Protein AF-A0AAV5SHA6-F1 (afdb_monomer)

Secondary structure (DSSP, 8-state):
--------------------PPP-------HHHHHHHHHHHHTSTTGGGGT--HHHHHHHHHHHHT-TTSPPP-TTT--HHHHHHHHHHHHHHHHHHHH-----GGG--HHHHHHHHHIIIIIHHHHHTT-SS---HHHHHHHHHHHHHHHHHHHSHHHHHHTTT---S-HHHHHHHHHH-GGGGT---HHHHS---HHHHHT---

Mean predicted aligned error: 13.55 Å

Radius of gyration: 25.08 Å; Cα contacts (8 Å, |Δi|>4): 165; chains: 1; bounding box: 97×38×64 Å

Organism: NCBI:txid358040

Solvent-accessible surface area (backbone atoms only — not comparable to full-atom values): 12713 Å² total; per-residue (Å²): 136,89,84,89,78,86,80,89,82,90,80,94,75,80,83,75,79,76,75,76,72,74,79,76,89,62,89,72,79,48,44,63,56,48,42,55,53,44,40,49,57,46,24,39,89,68,34,50,77,68,69,65,71,59,48,59,51,16,34,31,42,28,58,34,65,49,33,92,88,50,84,55,82,42,78,87,65,54,51,72,69,56,50,49,51,47,72,71,21,47,64,48,24,49,54,29,56,74,66,44,88,64,75,71,70,88,73,62,50,75,58,20,56,50,7,43,51,47,37,65,73,52,42,46,57,49,58,49,70,76,46,94,81,71,85,56,64,68,58,53,53,50,51,52,55,49,50,54,54,47,51,56,42,50,72,32,74,70,29,52,59,53,60,69,75,68,79,75,89,50,80,72,46,51,54,56,47,40,75,77,36,62,57,70,80,79,58,61,44,71,82,80,70,53,63,72,54,67,50,74,72,63,70,56,76,130

Structure (mmCIF, N/CA/C/O backbone):
data_AF-A0AAV5SHA6-F1
#
_entry.id   AF-A0AAV5SHA6-F1
#
loop_
_atom_site.group_PDB
_atom_site.id
_atom_site.type_symbol
_atom_site.label_atom_id
_atom_site.label_alt_id
_atom_site.label_comp_id
_atom_site.label_asym_id
_atom_site.label_entity_id
_atom_site.label_seq_id
_atom_site.pdbx_PDB_ins_code
_atom_site.Cartn_x
_atom_site.Cartn_y
_atom_site.Cartn_z
_atom_site.occupancy
_atom_site.B_iso_or_equiv
_atom_site.auth_seq_id
_atom_site.auth_comp_id
_atom_site.auth_asym_id
_atom_site.auth_atom_id
_atom_site.pdbx_PDB_model_num
ATOM 1 N N . MET A 1 1 ? 80.436 9.077 35.390 1.00 42.25 1 MET A N 1
ATOM 2 C CA . MET A 1 1 ? 79.251 9.328 34.544 1.00 42.25 1 MET A CA 1
ATOM 3 C C . MET A 1 1 ? 78.072 9.587 35.463 1.00 42.25 1 MET A C 1
ATOM 5 O O . MET A 1 1 ? 77.741 8.729 36.268 1.00 42.25 1 MET A O 1
ATOM 9 N N . HIS A 1 2 ? 77.556 10.814 35.426 1.00 38.84 2 HIS A N 1
ATOM 10 C CA . HIS A 1 2 ? 76.465 11.306 36.264 1.00 38.84 2 HIS A CA 1
ATOM 11 C C . HIS A 1 2 ? 75.120 10.720 35.831 1.00 38.84 2 HIS A C 1
ATOM 13 O O . HIS A 1 2 ? 74.868 10.593 34.636 1.00 38.84 2 HIS A O 1
ATOM 19 N N . SER A 1 3 ? 74.225 10.460 36.783 1.00 38.94 3 SER A N 1
ATOM 20 C CA . SER A 1 3 ? 72.780 10.484 36.535 1.00 38.94 3 SER A CA 1
ATOM 21 C C . SER A 1 3 ? 72.053 10.895 37.812 1.00 38.94 3 SER A C 1
ATOM 23 O O . SER A 1 3 ? 71.950 10.139 38.773 1.00 38.94 3 SER A O 1
ATOM 25 N N . PHE A 1 4 ? 71.619 12.154 37.798 1.00 41.19 4 PHE A N 1
ATOM 26 C CA . PHE A 1 4 ? 70.635 12.770 38.680 1.00 41.19 4 PHE A CA 1
ATOM 27 C C . PHE A 1 4 ? 69.225 12.462 38.160 1.00 41.19 4 PHE A C 1
ATOM 29 O O . PHE A 1 4 ? 69.008 12.556 36.958 1.00 41.19 4 PHE A O 1
ATOM 36 N N . THR A 1 5 ? 68.274 12.201 39.057 1.00 44.50 5 THR A N 1
ATOM 37 C CA . THR A 1 5 ? 66.829 12.517 38.941 1.00 44.50 5 THR A CA 1
ATOM 38 C C . THR A 1 5 ? 66.314 12.575 40.397 1.00 44.50 5 THR A C 1
ATOM 40 O O . THR A 1 5 ? 66.500 11.611 41.127 1.00 44.50 5 THR A O 1
ATOM 43 N N . SER A 1 6 ? 65.927 13.697 41.034 1.00 38.56 6 SER A N 1
ATOM 44 C CA . SER A 1 6 ? 64.812 14.648 40.801 1.00 38.56 6 SER A CA 1
ATOM 45 C C . SER A 1 6 ? 63.545 13.936 40.325 1.00 38.56 6 SER A C 1
ATOM 47 O O . SER A 1 6 ? 63.585 13.327 39.268 1.00 38.56 6 SER A O 1
ATOM 49 N N . GLY A 1 7 ? 62.377 13.943 40.957 1.00 35.53 7 GLY A N 1
ATOM 50 C CA . GLY A 1 7 ? 61.749 14.772 41.984 1.00 35.53 7 GLY A CA 1
ATOM 51 C C . GLY A 1 7 ? 60.243 14.731 41.660 1.00 35.53 7 GLY A C 1
ATOM 52 O O . GLY A 1 7 ? 59.875 14.865 40.495 1.00 35.53 7 GLY A O 1
ATOM 53 N N . SER A 1 8 ? 59.378 14.470 42.642 1.00 37.69 8 SER A N 1
ATOM 54 C CA . SER A 1 8 ? 57.906 14.498 42.491 1.00 37.69 8 SER A CA 1
ATOM 55 C C . SER A 1 8 ? 57.416 15.931 42.183 1.00 37.69 8 SER A C 1
ATOM 57 O O . SER A 1 8 ? 58.091 16.871 42.609 1.00 37.69 8 SER A O 1
ATOM 59 N N . PRO A 1 9 ? 56.263 16.153 41.504 1.00 43.34 9 PRO A N 1
ATOM 60 C CA . PRO A 1 9 ? 54.978 16.092 42.215 1.00 43.34 9 PRO A CA 1
ATOM 61 C C . PRO A 1 9 ? 53.735 15.662 41.398 1.00 43.34 9 PRO A C 1
ATOM 63 O O . PRO A 1 9 ? 53.676 15.680 40.172 1.00 43.34 9 PRO A O 1
ATOM 66 N N . THR A 1 10 ? 52.706 15.322 42.171 1.00 43.62 10 THR A N 1
ATOM 67 C CA . THR A 1 10 ? 51.282 15.179 41.845 1.00 43.62 10 THR A CA 1
ATOM 68 C C . THR A 1 10 ? 50.711 16.291 40.960 1.00 43.62 10 THR A C 1
ATOM 70 O O . THR A 1 10 ? 50.908 17.464 41.261 1.00 43.62 10 THR A O 1
ATOM 73 N N . ASN A 1 11 ? 49.864 15.927 39.989 1.00 37.53 11 ASN A N 1
ATOM 74 C CA . ASN A 1 11 ? 48.823 16.814 39.466 1.00 37.53 11 ASN A CA 1
ATOM 75 C C . ASN A 1 11 ? 47.535 16.031 39.173 1.00 37.53 11 ASN A C 1
ATOM 77 O O . ASN A 1 11 ? 47.396 15.350 38.160 1.00 37.53 11 ASN A O 1
ATOM 81 N N . ASN A 1 12 ? 46.581 16.166 40.095 1.00 40.53 12 ASN A N 1
ATOM 82 C CA . ASN A 1 12 ? 45.163 15.955 39.848 1.00 40.53 12 ASN A CA 1
ATOM 83 C C . ASN A 1 12 ? 44.638 17.146 39.039 1.00 40.53 12 ASN A C 1
ATOM 85 O O . ASN A 1 12 ? 44.524 18.241 39.584 1.00 40.53 12 ASN A O 1
ATOM 89 N N . LEU A 1 13 ? 44.248 16.943 37.781 1.00 38.59 13 LEU A N 1
ATOM 90 C CA . LEU A 1 13 ? 43.363 17.880 37.089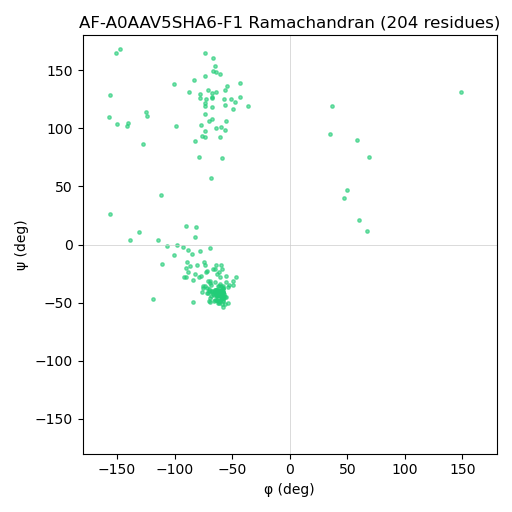 1.00 38.59 13 LEU A CA 1
ATOM 91 C C . LEU A 1 13 ? 42.338 17.126 36.233 1.00 38.59 13 LEU A C 1
ATOM 93 O O . LEU A 1 13 ? 42.642 16.589 35.174 1.00 38.59 13 LEU A O 1
ATOM 97 N N . LYS A 1 14 ? 41.113 17.103 36.770 1.00 41.19 14 LYS A N 1
ATOM 98 C CA . LYS A 1 14 ? 39.815 17.194 36.086 1.00 41.19 14 LYS A CA 1
ATOM 99 C C . LYS A 1 14 ? 39.740 16.526 34.705 1.00 41.19 14 LYS A C 1
ATOM 101 O O . LYS A 1 14 ? 39.964 17.165 33.680 1.00 41.19 14 LYS A O 1
ATOM 106 N N . LYS A 1 15 ? 39.274 15.272 34.664 1.00 40.94 15 LYS A N 1
ATOM 107 C CA . LYS A 1 15 ? 38.598 14.773 33.460 1.00 40.94 15 LYS A CA 1
ATOM 108 C C . LYS A 1 15 ? 37.286 15.536 33.318 1.00 40.94 15 LYS A C 1
ATOM 110 O O . LYS A 1 15 ? 36.369 15.362 34.115 1.00 40.94 15 LYS A O 1
ATOM 115 N N . ASN A 1 16 ? 37.263 16.415 32.322 1.00 34.50 16 ASN A N 1
ATOM 116 C CA . ASN A 1 16 ? 36.080 17.096 31.832 1.00 34.50 16 ASN A CA 1
ATOM 117 C C . ASN A 1 16 ? 34.968 16.072 31.591 1.00 34.50 16 ASN A C 1
ATOM 119 O O . ASN A 1 16 ? 35.099 15.193 30.737 1.00 34.50 16 ASN A O 1
ATOM 123 N N . THR A 1 17 ? 33.876 16.211 32.338 1.00 37.62 17 THR A N 1
ATOM 124 C CA . THR A 1 17 ? 32.563 15.725 31.932 1.00 37.62 17 THR A CA 1
ATOM 125 C C . THR A 1 17 ? 32.265 16.377 30.590 1.00 37.62 17 THR A C 1
ATOM 127 O O . THR A 1 17 ? 31.892 17.547 30.529 1.00 37.62 17 THR A O 1
ATOM 130 N N . VAL A 1 18 ? 32.493 15.645 29.502 1.00 36.09 18 VAL A N 1
ATOM 131 C CA . VAL A 1 18 ? 31.900 15.989 28.215 1.00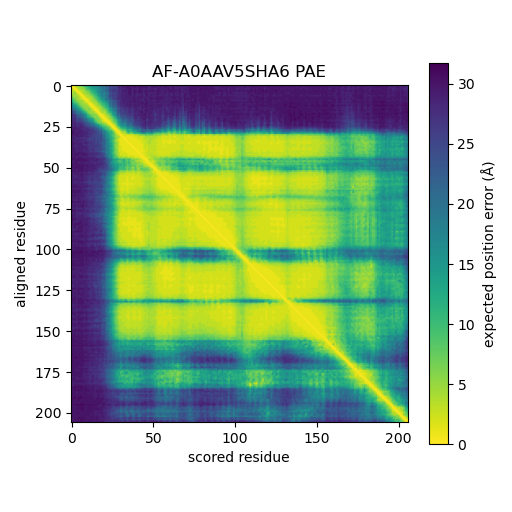 36.09 18 VAL A CA 1
ATOM 132 C C . VAL A 1 18 ? 30.405 15.826 28.435 1.00 36.09 18 VAL A C 1
ATOM 134 O O . VAL A 1 18 ? 29.901 14.708 28.505 1.00 36.09 18 VAL A O 1
ATOM 137 N N . MET A 1 19 ? 29.723 16.951 28.657 1.00 37.19 19 MET A N 1
ATOM 138 C CA . MET A 1 19 ? 28.279 17.024 28.533 1.00 37.19 19 MET A CA 1
ATOM 139 C C . MET A 1 19 ? 27.952 16.535 27.130 1.00 37.19 19 MET A C 1
ATOM 141 O O . MET A 1 19 ? 28.236 17.213 26.143 1.00 37.19 19 MET A O 1
ATOM 145 N N . SER A 1 20 ? 27.409 15.326 27.049 1.00 33.50 20 SER A N 1
ATOM 146 C CA . SER A 1 20 ? 26.742 14.831 25.860 1.00 33.50 20 SER A CA 1
ATOM 147 C C . SER A 1 20 ? 25.598 15.801 25.594 1.00 33.50 20 SER A C 1
ATOM 149 O O . SER A 1 20 ? 24.588 15.798 26.296 1.00 33.50 20 SER A O 1
ATOM 151 N N . ILE A 1 21 ? 25.812 16.693 24.632 1.00 39.38 21 ILE A N 1
ATOM 152 C CA . ILE A 1 21 ? 24.766 17.531 24.063 1.00 39.38 21 ILE A CA 1
ATOM 153 C C . ILE A 1 21 ? 23.701 16.546 23.555 1.00 39.38 21 ILE A C 1
ATOM 155 O O . ILE A 1 21 ? 24.048 15.665 22.760 1.00 39.38 21 ILE A O 1
ATOM 159 N N . PRO A 1 22 ? 22.451 16.599 24.052 1.00 39.75 22 PRO A N 1
ATOM 160 C CA . PRO A 1 22 ? 21.382 15.772 23.513 1.00 39.75 22 PRO A CA 1
ATOM 161 C C . PRO A 1 22 ? 21.288 16.068 22.015 1.00 39.75 22 PRO A C 1
ATOM 163 O O . PRO A 1 22 ? 21.331 17.245 21.653 1.00 39.75 22 PRO A O 1
ATOM 166 N N . PRO A 1 23 ? 21.212 15.053 21.139 1.00 41.25 23 PRO A N 1
ATOM 167 C CA . PRO A 1 23 ? 21.058 15.314 19.721 1.00 41.25 23 PRO A CA 1
ATOM 168 C C . PRO A 1 23 ? 19.794 16.148 19.528 1.00 41.25 23 PRO A C 1
ATOM 170 O O . PRO A 1 23 ? 18.726 15.782 20.024 1.00 41.25 23 PRO A O 1
ATOM 173 N N . ASP A 1 24 ? 19.977 17.284 18.858 1.00 36.22 24 ASP A N 1
ATOM 174 C CA . ASP A 1 24 ? 18.948 18.241 18.488 1.00 36.22 24 ASP A CA 1
ATOM 175 C C . ASP A 1 24 ? 17.641 17.535 18.126 1.00 36.22 24 ASP A C 1
ATOM 177 O O . ASP A 1 24 ? 17.561 16.781 17.151 1.00 36.22 24 ASP A O 1
ATOM 181 N N . SER A 1 25 ? 16.591 17.850 18.885 1.00 41.59 25 SER A N 1
ATOM 182 C CA . SER A 1 25 ? 15.193 17.639 18.522 1.00 41.59 25 SER A CA 1
ATOM 183 C C . SER A 1 25 ? 14.813 18.583 17.376 1.00 41.59 25 SER A C 1
ATOM 185 O O . SER A 1 25 ? 13.918 19.419 17.494 1.00 41.59 25 SER A O 1
ATOM 187 N N . SER A 1 26 ? 15.545 18.485 16.269 1.00 39.84 26 SER A N 1
ATOM 188 C CA . SER A 1 26 ? 15.136 19.045 14.994 1.00 39.84 26 SER A CA 1
ATOM 189 C C . SER A 1 26 ? 13.979 18.196 14.479 1.00 39.84 26 SER A C 1
ATOM 191 O O . SER A 1 26 ? 13.987 16.966 14.572 1.00 39.84 26 SER A O 1
ATOM 193 N N . ASN A 1 27 ? 12.945 18.895 14.035 1.00 42.81 27 ASN A N 1
ATOM 194 C CA . ASN A 1 27 ? 11.608 18.434 13.689 1.00 42.81 27 ASN A CA 1
ATOM 195 C C . ASN A 1 27 ? 11.638 17.363 12.578 1.00 42.81 27 ASN A C 1
ATOM 197 O O . ASN A 1 27 ? 11.367 17.641 11.412 1.00 42.81 27 ASN A O 1
ATOM 201 N N . THR A 1 28 ? 12.051 16.143 12.923 1.00 45.09 28 THR A N 1
ATOM 202 C CA . THR A 1 28 ? 12.195 15.040 11.976 1.00 45.09 28 THR A CA 1
ATOM 203 C C . THR A 1 28 ? 10.813 14.439 11.800 1.00 45.09 28 THR A C 1
ATOM 205 O O . THR A 1 28 ? 10.407 13.556 12.559 1.00 45.09 28 THR A O 1
ATOM 208 N N . GLN A 1 29 ? 10.063 14.973 10.839 1.00 56.72 29 GLN A N 1
ATOM 209 C CA . GLN A 1 29 ? 8.796 14.401 10.411 1.00 56.72 29 GLN A CA 1
ATOM 210 C C . GLN A 1 29 ? 8.992 12.892 10.187 1.00 56.72 29 GLN A C 1
ATOM 212 O O . GLN A 1 29 ? 9.921 12.445 9.510 1.00 56.72 29 GLN A O 1
ATOM 217 N N . SER A 1 30 ? 8.207 12.084 10.898 1.00 82.44 30 SER A N 1
ATOM 218 C CA . SER A 1 30 ? 8.361 10.634 10.865 1.00 82.44 30 SER A CA 1
ATOM 219 C C . SER A 1 30 ? 7.730 10.106 9.583 1.00 82.44 30 SER A C 1
ATOM 221 O O . SER A 1 30 ? 6.536 10.293 9.406 1.00 82.44 30 SER A O 1
ATOM 223 N N . PHE A 1 31 ? 8.467 9.341 8.765 1.00 83.81 31 PHE A N 1
ATOM 224 C CA . PHE A 1 31 ? 7.899 8.614 7.609 1.00 83.81 31 PHE A CA 1
ATOM 225 C C . PHE A 1 31 ? 6.611 7.841 7.928 1.00 83.81 31 PHE A C 1
ATOM 227 O O . PHE A 1 31 ? 5.771 7.635 7.062 1.00 83.81 31 PHE A O 1
ATOM 234 N N . ARG A 1 32 ? 6.438 7.414 9.185 1.00 90.31 32 ARG A N 1
ATOM 235 C CA . ARG A 1 32 ? 5.192 6.802 9.650 1.00 90.31 32 ARG A CA 1
ATOM 236 C C . ARG A 1 32 ? 4.023 7.784 9.611 1.00 90.31 32 ARG A C 1
ATOM 238 O O . ARG A 1 32 ? 2.970 7.438 9.098 1.00 90.31 32 ARG A O 1
ATOM 245 N N . GLN A 1 33 ? 4.227 8.990 10.131 1.00 91.06 33 GLN A N 1
ATOM 246 C CA . GLN A 1 33 ? 3.241 10.064 10.086 1.00 91.06 33 GLN A CA 1
ATOM 247 C C . GLN A 1 33 ? 2.908 10.428 8.634 1.00 91.06 33 GLN A C 1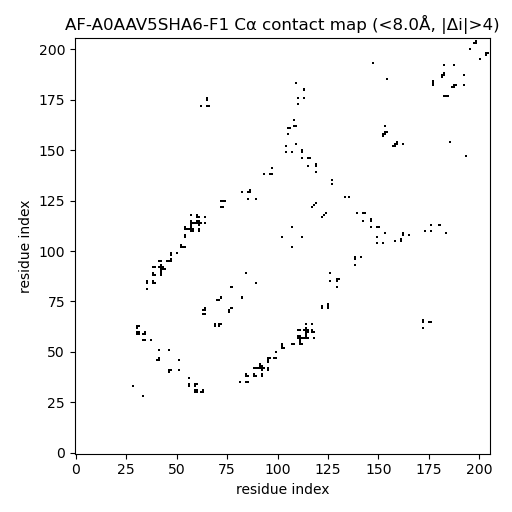
ATOM 249 O O . GLN A 1 33 ? 1.733 10.561 8.303 1.00 91.06 33 GLN A O 1
ATOM 254 N N . ASP A 1 34 ? 3.914 10.453 7.754 1.00 89.81 34 ASP A N 1
ATOM 255 C CA . ASP A 1 34 ? 3.716 10.721 6.326 1.00 89.81 34 ASP A CA 1
ATOM 256 C C . ASP A 1 34 ? 2.783 9.704 5.668 1.00 89.81 34 ASP A C 1
ATOM 258 O O . ASP A 1 34 ? 1.917 10.096 4.897 1.00 89.81 34 ASP A O 1
ATOM 262 N N . ILE A 1 35 ? 2.880 8.411 6.006 1.00 92.69 35 ILE A N 1
ATOM 263 C CA . ILE A 1 35 ? 1.952 7.385 5.493 1.00 92.69 35 ILE A CA 1
ATOM 264 C C . ILE A 1 35 ? 0.499 7.757 5.817 1.00 92.69 35 ILE A C 1
ATOM 266 O O . ILE A 1 35 ? -0.371 7.668 4.950 1.00 92.69 35 ILE A O 1
ATOM 270 N N . PHE A 1 36 ? 0.227 8.183 7.051 1.00 95.00 36 PHE A N 1
ATOM 271 C CA . PHE A 1 36 ? -1.123 8.541 7.484 1.00 95.00 36 PHE A CA 1
ATOM 272 C C . PHE A 1 36 ? -1.589 9.877 6.907 1.00 95.00 36 PHE A C 1
ATOM 274 O O . PHE A 1 36 ? -2.762 10.015 6.567 1.00 95.00 36 PHE A O 1
ATOM 281 N N . ASP A 1 37 ? -0.695 10.847 6.749 1.00 92.94 37 ASP A N 1
ATOM 282 C CA . ASP A 1 37 ? -1.041 12.132 6.145 1.00 92.94 37 ASP A CA 1
ATOM 283 C C . ASP A 1 37 ? -1.271 12.005 4.635 1.00 92.94 37 ASP A C 1
ATOM 285 O O . ASP A 1 37 ? -2.236 12.567 4.116 1.00 92.94 37 ASP A O 1
ATOM 289 N N . PHE A 1 38 ? -0.494 11.168 3.943 1.00 91.19 38 PHE A N 1
ATOM 290 C CA . PHE A 1 38 ? -0.784 10.792 2.563 1.00 91.19 38 PHE A CA 1
ATOM 291 C C . PHE A 1 38 ? -2.095 10.021 2.447 1.00 91.19 38 PHE A C 1
ATOM 293 O O . PHE A 1 38 ? -2.846 10.283 1.514 1.00 91.19 38 PHE A O 1
ATOM 300 N N . LEU A 1 39 ? -2.417 9.124 3.386 1.00 92.94 39 LEU A N 1
ATOM 301 C CA . LEU A 1 39 ? -3.708 8.431 3.389 1.00 92.94 39 LEU A CA 1
ATOM 302 C C . LEU A 1 39 ? -4.875 9.429 3.453 1.00 92.94 39 LEU A C 1
ATOM 304 O O . LEU A 1 39 ? -5.822 9.299 2.682 1.00 92.94 39 LEU A O 1
ATOM 308 N N . LYS A 1 40 ? -4.786 10.453 4.313 1.00 94.25 40 LYS A N 1
ATOM 309 C CA . LYS A 1 40 ? -5.786 11.535 4.390 1.00 94.25 40 LYS A CA 1
ATOM 310 C C . LYS A 1 40 ? -5.865 12.322 3.086 1.00 94.25 40 LYS A C 1
ATOM 312 O O . LYS A 1 40 ? -6.952 12.507 2.551 1.00 94.25 40 LYS A O 1
ATOM 317 N N . TYR A 1 41 ? -4.716 12.760 2.576 1.00 90.31 41 TYR A N 1
ATOM 318 C CA . TYR A 1 41 ? -4.629 13.568 1.361 1.00 90.31 41 TYR A CA 1
ATOM 319 C C . TYR A 1 41 ? -5.200 12.834 0.140 1.00 90.31 41 TYR A C 1
ATOM 321 O O . TYR A 1 41 ? -5.983 13.384 -0.630 1.00 90.31 41 TYR A O 1
ATOM 329 N N . LEU A 1 42 ? -4.859 11.554 -0.006 1.00 88.94 42 LEU A N 1
ATOM 330 C CA . LEU A 1 42 ? -5.318 10.689 -1.092 1.00 88.94 42 LEU A CA 1
ATOM 331 C C . LEU A 1 42 ? -6.778 10.242 -0.926 1.00 88.94 42 LEU A C 1
ATOM 333 O O . LEU A 1 42 ? -7.384 9.773 -1.888 1.00 88.94 42 LEU A O 1
ATOM 337 N N . ALA A 1 43 ? -7.354 10.396 0.266 1.00 91.88 43 ALA A N 1
ATOM 338 C CA . ALA A 1 43 ? -8.768 10.172 0.550 1.00 91.88 43 ALA A CA 1
ATOM 339 C C . ALA A 1 43 ? -9.651 11.394 0.244 1.00 91.88 43 ALA A C 1
ATOM 341 O O . ALA A 1 43 ? -10.876 11.279 0.302 1.00 91.88 43 ALA A O 1
ATOM 342 N N . GLU A 1 44 ? -9.071 12.558 -0.075 1.00 91.06 44 GLU A N 1
ATOM 343 C CA . GLU A 1 44 ? -9.855 13.748 -0.406 1.00 91.06 44 GLU A CA 1
ATOM 344 C C . GLU A 1 44 ? -10.757 13.517 -1.636 1.00 91.06 44 GLU A C 1
ATOM 346 O O . GLU A 1 44 ? -10.384 12.797 -2.572 1.00 91.06 44 GLU A O 1
ATOM 351 N N . PRO A 1 45 ? -11.948 14.142 -1.686 1.00 84.50 45 PRO A N 1
ATOM 352 C CA . PRO A 1 45 ? -12.797 14.090 -2.867 1.00 84.50 45 PRO A CA 1
ATOM 353 C C . PRO A 1 45 ? -12.046 14.553 -4.120 1.00 84.50 45 PRO A C 1
ATOM 355 O O . PRO A 1 45 ? -11.344 15.566 -4.100 1.00 84.50 45 PRO A O 1
AT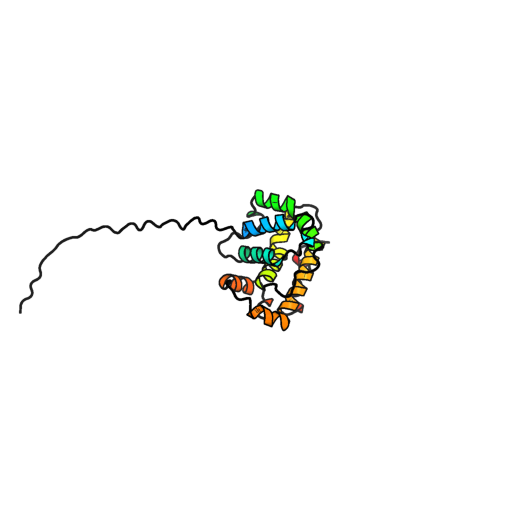OM 358 N N . MET A 1 46 ? -12.219 13.814 -5.216 1.00 74.19 46 MET A N 1
ATOM 359 C CA . MET A 1 46 ? -11.574 14.081 -6.509 1.00 74.19 46 MET A CA 1
ATOM 360 C C . MET A 1 46 ? -10.038 14.063 -6.480 1.00 74.19 46 MET A C 1
ATOM 362 O O . MET A 1 46 ? -9.393 14.596 -7.381 1.00 74.19 46 MET A O 1
ATOM 366 N N . ALA A 1 47 ? -9.416 13.423 -5.486 1.00 73.75 47 ALA A N 1
ATOM 367 C CA . ALA A 1 47 ? -7.965 13.242 -5.462 1.00 73.75 47 ALA A CA 1
ATOM 368 C C . ALA A 1 47 ? -7.443 12.583 -6.761 1.00 73.75 47 ALA A C 1
ATOM 370 O O . ALA A 1 47 ? -6.411 12.985 -7.295 1.00 73.75 47 ALA A O 1
ATOM 371 N N . TRP A 1 48 ? -8.200 11.647 -7.340 1.00 66.88 48 TRP A N 1
ATOM 372 C CA . TRP A 1 48 ? -7.864 10.974 -8.601 1.00 66.88 48 TRP A CA 1
ATOM 373 C C . TRP A 1 48 ? -7.790 11.918 -9.821 1.00 66.88 48 TRP A C 1
ATOM 375 O O . TRP A 1 48 ? -7.039 11.643 -10.756 1.00 66.88 48 TRP A O 1
ATOM 385 N N . GLU A 1 49 ? -8.492 13.058 -9.813 1.00 72.50 49 GLU A N 1
ATOM 386 C CA . GLU A 1 49 ? -8.435 14.056 -10.897 1.00 72.50 49 GLU A CA 1
ATOM 387 C C . GLU A 1 49 ? -7.109 14.826 -10.909 1.00 72.50 49 GLU A C 1
ATOM 389 O O . GLU A 1 49 ? -6.686 15.351 -11.940 1.00 72.50 49 GLU A O 1
ATOM 394 N N . ARG A 1 50 ? -6.413 14.873 -9.767 1.00 68.06 50 ARG A N 1
ATOM 395 C CA . ARG A 1 50 ? -5.201 15.681 -9.577 1.00 68.06 50 ARG A CA 1
ATOM 396 C C . ARG A 1 50 ? -3.925 15.007 -10.097 1.00 68.06 50 ARG A C 1
ATOM 398 O O . ARG A 1 50 ? -2.845 15.544 -9.875 1.00 68.06 50 ARG A O 1
ATOM 405 N N . LYS A 1 51 ? -4.031 13.852 -10.774 1.00 67.75 51 LYS A N 1
ATOM 406 C CA . LYS A 1 51 ? -2.888 13.026 -11.224 1.00 67.75 51 LYS A CA 1
ATOM 407 C C . LYS A 1 51 ? -1.881 12.764 -10.098 1.00 67.75 51 LYS A C 1
ATOM 409 O O . LYS A 1 51 ? -0.682 12.980 -10.259 1.00 67.75 51 LYS A O 1
ATOM 414 N N . ILE A 1 52 ? -2.375 12.371 -8.926 1.00 65.38 52 ILE A N 1
ATOM 415 C CA . ILE A 1 52 ? -1.513 12.265 -7.750 1.00 65.38 52 ILE A CA 1
ATOM 416 C C . ILE A 1 52 ? -0.510 11.131 -7.936 1.00 65.38 52 ILE A C 1
ATOM 418 O O . ILE A 1 52 ? -0.869 9.998 -8.264 1.00 65.38 52 ILE A O 1
ATOM 422 N N . ASP A 1 53 ? 0.754 11.453 -7.683 1.00 73.88 53 ASP A N 1
ATOM 423 C CA . ASP A 1 53 ? 1.836 10.490 -7.702 1.00 73.88 53 ASP A CA 1
ATOM 424 C C . ASP A 1 53 ? 1.781 9.573 -6.469 1.00 73.88 53 ASP A C 1
ATOM 426 O O . ASP A 1 53 ? 2.267 9.890 -5.381 1.00 73.88 53 ASP A O 1
ATOM 430 N N . MET A 1 54 ? 1.201 8.390 -6.667 1.00 81.44 54 MET A N 1
ATOM 431 C CA . MET A 1 54 ? 1.156 7.323 -5.665 1.00 81.44 54 MET A CA 1
ATOM 432 C C . MET A 1 54 ? 2.543 6.778 -5.302 1.00 81.44 54 MET A C 1
ATOM 434 O O . MET A 1 54 ? 2.682 6.122 -4.269 1.00 81.44 54 MET A O 1
ATOM 438 N N . SER A 1 55 ? 3.573 7.026 -6.120 1.00 80.88 55 SER A N 1
ATOM 439 C CA . SER A 1 55 ? 4.920 6.529 -5.843 1.00 80.88 55 SER A CA 1
ATOM 440 C C . SER A 1 55 ? 5.474 7.110 -4.545 1.00 80.88 55 SER A C 1
ATOM 442 O O . SER A 1 55 ? 6.087 6.374 -3.778 1.00 80.88 55 SER A O 1
ATOM 444 N N . THR A 1 56 ? 5.158 8.370 -4.227 1.00 83.19 56 THR A N 1
ATOM 445 C CA . THR A 1 56 ? 5.602 9.014 -2.982 1.00 83.19 56 THR A CA 1
ATOM 446 C C . THR A 1 56 ? 5.009 8.328 -1.750 1.00 83.19 56 THR A C 1
ATOM 448 O O . THR A 1 56 ? 5.735 8.029 -0.804 1.00 83.19 56 THR A O 1
ATOM 451 N N . PHE A 1 57 ? 3.718 7.980 -1.783 1.00 88.06 57 PHE A N 1
ATOM 452 C CA . PHE A 1 57 ? 3.089 7.205 -0.710 1.00 88.06 57 PHE A CA 1
ATOM 453 C C . PHE A 1 57 ? 3.805 5.865 -0.494 1.00 88.06 57 PHE A C 1
ATOM 455 O O . PHE A 1 57 ? 4.135 5.500 0.637 1.00 88.06 57 PHE A O 1
ATOM 462 N N . PHE A 1 58 ? 4.098 5.141 -1.576 1.00 88.94 58 PHE A N 1
ATOM 463 C CA . PHE A 1 58 ? 4.787 3.861 -1.463 1.00 88.94 58 PHE A CA 1
ATOM 464 C C . PHE A 1 58 ? 6.258 4.001 -1.052 1.00 88.94 58 PHE A C 1
ATOM 466 O O . PHE A 1 58 ? 6.756 3.145 -0.325 1.00 88.94 58 PHE A O 1
ATOM 473 N N . LEU A 1 59 ? 6.948 5.081 -1.425 1.00 85.56 59 LEU A N 1
ATOM 474 C CA . LEU A 1 59 ? 8.282 5.382 -0.900 1.00 85.56 59 LEU A CA 1
ATOM 475 C C . LEU A 1 59 ? 8.246 5.543 0.621 1.00 85.56 59 LEU A C 1
ATOM 477 O O . LEU A 1 59 ? 9.017 4.877 1.305 1.00 85.56 59 LEU A O 1
ATOM 481 N N . CYS A 1 60 ? 7.290 6.305 1.165 1.00 88.06 60 CYS A N 1
ATOM 482 C CA . CYS A 1 60 ? 7.122 6.429 2.616 1.00 88.06 60 CYS A CA 1
ATOM 483 C C . CYS A 1 60 ? 6.872 5.068 3.287 1.00 88.06 60 CYS A C 1
ATOM 485 O O . CYS A 1 60 ? 7.426 4.789 4.353 1.00 88.06 60 CYS A O 1
ATOM 487 N N . VAL A 1 61 ? 6.074 4.196 2.656 1.00 91.19 61 VAL A N 1
ATOM 488 C CA . VAL A 1 61 ? 5.852 2.824 3.139 1.00 91.19 61 VAL A CA 1
ATOM 489 C C . VAL A 1 61 ? 7.155 2.028 3.175 1.00 91.19 61 VAL A C 1
ATOM 491 O O . VAL A 1 61 ? 7.462 1.420 4.203 1.00 91.19 61 VAL A O 1
ATOM 494 N N . SER A 1 62 ? 7.912 2.035 2.077 1.00 87.88 62 SER A N 1
ATOM 495 C CA . SER A 1 62 ? 9.198 1.343 1.963 1.00 87.88 62 SER A CA 1
ATOM 496 C C . SER A 1 62 ? 10.171 1.835 3.037 1.00 87.88 62 SER A C 1
ATOM 498 O O . SER A 1 62 ? 10.642 1.055 3.871 1.00 87.88 62 SER A O 1
ATOM 500 N N . ASP A 1 63 ? 10.378 3.150 3.099 1.00 84.81 63 ASP A N 1
ATOM 501 C CA . ASP A 1 63 ? 11.294 3.796 4.034 1.00 84.81 63 ASP A CA 1
ATOM 502 C C . ASP A 1 63 ? 10.928 3.497 5.483 1.00 84.81 63 ASP A C 1
ATOM 504 O O . ASP A 1 63 ? 11.806 3.257 6.308 1.00 84.81 63 ASP A O 1
ATOM 508 N N . HIS A 1 64 ? 9.638 3.477 5.822 1.00 87.88 64 HIS A N 1
ATOM 509 C CA . HIS A 1 64 ? 9.214 3.137 7.172 1.00 87.88 64 HIS A CA 1
ATOM 510 C C . HIS A 1 64 ? 9.441 1.655 7.497 1.00 87.88 64 HIS A C 1
ATOM 512 O O . HIS A 1 64 ? 9.990 1.341 8.555 1.00 87.88 64 HIS A O 1
ATOM 518 N N . GLN A 1 65 ? 9.019 0.751 6.612 1.00 84.19 65 GLN A N 1
ATOM 519 C CA . GLN A 1 65 ? 8.965 -0.685 6.893 1.00 84.19 65 GLN A CA 1
ATOM 520 C C . GLN A 1 65 ? 10.319 -1.387 6.828 1.00 84.19 65 GLN A C 1
ATOM 522 O O . GLN A 1 65 ? 10.508 -2.388 7.521 1.00 84.19 65 GLN A O 1
ATOM 527 N N . PHE A 1 66 ? 11.262 -0.873 6.037 1.00 81.50 66 PHE A N 1
ATOM 528 C CA . PHE A 1 66 ? 12.624 -1.408 5.967 1.00 81.50 66 PHE A CA 1
ATOM 529 C C . PHE A 1 66 ? 13.599 -0.706 6.921 1.00 81.50 66 PHE A C 1
ATOM 531 O O . PHE A 1 66 ? 14.761 -1.106 7.015 1.00 81.50 66 PHE A O 1
ATOM 538 N N . HIS A 1 67 ? 13.162 0.315 7.668 1.00 81.50 67 HIS A N 1
ATOM 539 C CA . HIS A 1 67 ? 14.037 0.996 8.615 1.00 81.50 67 HIS A CA 1
ATOM 540 C C . HIS A 1 67 ? 14.305 0.124 9.860 1.00 81.50 67 HIS A C 1
ATOM 542 O O . HIS A 1 67 ? 13.391 -0.128 10.646 1.00 81.50 67 HIS A O 1
ATOM 548 N N . PRO A 1 68 ? 15.566 -0.247 10.152 1.00 74.06 68 PRO A N 1
ATOM 549 C CA . PRO A 1 68 ? 15.894 -1.296 11.127 1.00 74.06 68 PRO A CA 1
ATOM 550 C C . PRO A 1 68 ? 15.544 -0.950 12.581 1.00 74.06 68 PRO A C 1
ATOM 552 O O . PRO A 1 68 ? 15.443 -1.832 13.426 1.00 74.06 68 PRO A O 1
ATOM 555 N N . LYS A 1 69 ? 15.395 0.342 12.893 1.00 81.38 69 LYS A N 1
ATOM 556 C CA . LYS A 1 69 ? 15.121 0.838 14.254 1.00 81.38 69 LYS A CA 1
ATOM 557 C C . LYS A 1 69 ? 13.688 1.328 14.473 1.00 81.38 69 LYS A C 1
ATOM 559 O O . LYS A 1 69 ? 13.397 1.821 15.557 1.00 81.38 69 LYS A O 1
ATOM 564 N N . LYS A 1 70 ? 12.824 1.294 13.452 1.00 81.69 70 LYS A N 1
ATOM 565 C CA . LYS A 1 70 ? 11.451 1.807 13.576 1.00 81.69 70 LYS A CA 1
ATOM 566 C C . LYS A 1 70 ? 10.484 0.640 13.789 1.00 81.69 70 LYS A C 1
ATOM 568 O O . LYS A 1 70 ? 10.639 -0.387 13.132 1.00 81.69 70 LYS A O 1
ATOM 573 N N . PRO A 1 71 ? 9.501 0.773 14.697 1.00 86.44 71 PRO A N 1
ATOM 574 C CA . PRO A 1 71 ? 8.489 -0.256 14.873 1.00 86.44 71 PRO A CA 1
ATOM 575 C C . PRO A 1 71 ? 7.662 -0.369 13.594 1.00 86.44 71 PRO A C 1
ATOM 577 O O . PRO A 1 71 ? 7.195 0.637 13.056 1.00 86.44 71 PRO A O 1
ATOM 580 N N . ARG A 1 72 ? 7.489 -1.603 13.121 1.00 89.25 72 ARG A N 1
ATOM 581 C CA . ARG A 1 72 ? 6.694 -1.906 11.928 1.00 89.25 72 ARG A CA 1
ATOM 582 C C . ARG A 1 72 ? 5.219 -1.606 12.196 1.00 89.25 72 ARG A C 1
ATOM 584 O O . ARG A 1 72 ? 4.753 -1.747 13.330 1.00 89.25 72 ARG A O 1
ATOM 591 N N . ILE A 1 73 ? 4.478 -1.218 11.159 1.00 90.50 73 ILE A N 1
ATOM 592 C CA . ILE A 1 73 ? 3.014 -1.131 11.246 1.00 90.50 73 ILE A CA 1
ATOM 593 C C . ILE A 1 73 ? 2.468 -2.553 11.393 1.00 90.50 73 ILE A C 1
ATOM 595 O O . ILE A 1 73 ? 2.672 -3.391 10.518 1.00 90.50 73 ILE A O 1
ATOM 599 N N . SER A 1 74 ? 1.799 -2.801 12.514 1.00 90.06 74 SER A N 1
ATOM 600 C CA . SER A 1 74 ? 1.105 -4.040 12.862 1.00 90.06 74 SER A CA 1
ATOM 601 C C . SER A 1 74 ? -0.113 -3.696 13.719 1.00 90.06 74 SER A C 1
ATOM 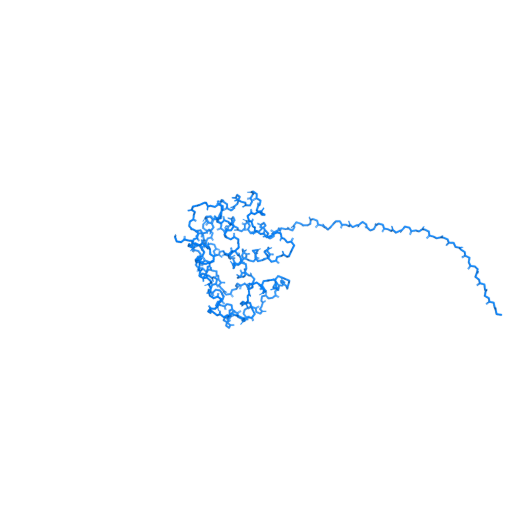603 O O . SER A 1 74 ? -0.234 -2.563 14.189 1.00 90.06 74 SER A O 1
ATOM 605 N N . THR A 1 75 ? -1.011 -4.655 13.945 1.00 87.50 75 THR A N 1
ATOM 606 C CA . THR A 1 75 ? -2.223 -4.431 14.749 1.00 87.50 75 THR A CA 1
ATOM 607 C C . THR A 1 75 ? -1.898 -3.952 16.170 1.00 87.50 75 THR A C 1
ATOM 609 O O . THR A 1 75 ? -2.606 -3.105 16.708 1.00 87.50 75 THR A O 1
ATOM 612 N N . GLU A 1 76 ? -0.809 -4.446 16.757 1.00 89.88 76 GLU A N 1
ATOM 613 C CA . GLU A 1 76 ? -0.376 -4.150 18.128 1.00 89.88 76 GLU A CA 1
ATOM 614 C C . GLU A 1 76 ? 0.318 -2.789 18.243 1.00 89.88 76 GLU A C 1
ATOM 616 O O . GLU A 1 76 ? 0.279 -2.160 19.297 1.00 89.88 76 GLU A O 1
ATOM 621 N N . ASN A 1 77 ? 0.949 -2.333 17.159 1.00 91.69 77 ASN A N 1
ATOM 622 C CA . ASN A 1 77 ? 1.777 -1.130 17.151 1.00 91.69 77 ASN A CA 1
ATOM 623 C C . ASN A 1 77 ? 1.047 0.109 16.624 1.00 91.69 77 ASN A C 1
ATOM 625 O O . ASN A 1 77 ? 1.679 1.157 16.509 1.00 91.69 77 ASN A O 1
ATOM 629 N N . LEU A 1 78 ? -0.225 0.003 16.232 1.00 93.38 78 LEU A N 1
ATOM 630 C CA . LEU A 1 78 ? -1.036 1.146 15.807 1.00 93.38 78 LEU A CA 1
ATOM 631 C C . LEU A 1 78 ? -1.538 1.940 17.019 1.00 93.38 78 LEU A C 1
ATOM 633 O O . LEU A 1 78 ? -2.150 1.362 17.924 1.00 93.38 78 LEU A O 1
ATOM 637 N N . THR A 1 79 ? -1.339 3.260 17.006 1.00 94.75 79 THR A N 1
ATOM 638 C CA . THR A 1 79 ? -1.952 4.145 18.009 1.00 94.75 79 THR A CA 1
ATOM 639 C C . THR A 1 79 ? -3.449 4.303 17.745 1.00 94.75 79 THR A C 1
ATOM 641 O O . THR A 1 79 ? -3.951 3.949 16.674 1.00 94.75 79 THR A O 1
ATOM 644 N N . ASP A 1 80 ? -4.193 4.816 18.722 1.00 95.88 80 ASP A N 1
ATOM 645 C CA . ASP A 1 80 ? -5.633 5.016 18.552 1.00 95.88 80 ASP A CA 1
ATOM 646 C C . ASP A 1 80 ? -5.939 6.135 17.549 1.00 95.88 80 ASP A C 1
ATOM 648 O O . ASP A 1 80 ? -6.874 6.003 16.759 1.00 95.88 80 ASP A O 1
ATOM 652 N N . GLU A 1 81 ? -5.095 7.167 17.481 1.00 96.12 81 GLU A N 1
ATOM 653 C CA . GLU A 1 81 ? -5.177 8.222 16.467 1.00 96.12 81 GLU A CA 1
ATOM 654 C C . GLU A 1 81 ? -4.951 7.663 15.058 1.00 96.12 81 GLU A C 1
ATOM 656 O O . GLU A 1 81 ? -5.694 7.981 14.133 1.00 96.12 81 GLU A O 1
ATOM 661 N N . GLU A 1 82 ? -3.957 6.790 14.878 1.00 96.06 82 GLU A N 1
ATOM 662 C CA . GLU A 1 82 ? -3.683 6.152 13.587 1.00 96.06 82 GLU A CA 1
ATOM 663 C C . GLU A 1 82 ? -4.831 5.235 13.154 1.00 96.06 82 GLU A C 1
ATOM 665 O O . GLU A 1 82 ? -5.239 5.260 11.991 1.00 96.06 82 GLU A O 1
ATOM 670 N N . LYS A 1 83 ? -5.400 4.458 14.088 1.00 96.25 83 LYS A N 1
ATOM 671 C CA . LYS A 1 83 ? -6.601 3.648 13.825 1.00 96.25 83 LYS A CA 1
ATOM 672 C C . LYS A 1 83 ? -7.759 4.525 13.369 1.00 96.25 83 LYS A C 1
ATOM 674 O O . LYS A 1 83 ? -8.473 4.135 12.450 1.00 96.25 83 LYS A O 1
ATOM 679 N N . GLU A 1 84 ? -7.938 5.693 13.978 1.00 97.00 84 GLU A N 1
ATOM 680 C CA . GLU A 1 84 ? -9.012 6.612 13.610 1.00 97.00 84 GLU A CA 1
ATOM 681 C C . GLU A 1 84 ? -8.822 7.208 12.214 1.00 97.00 84 GLU A C 1
ATOM 683 O O . GLU A 1 84 ? -9.766 7.254 11.420 1.00 97.00 84 GLU A O 1
ATOM 688 N N . VAL A 1 85 ? -7.583 7.563 11.860 1.00 97.19 85 VAL A N 1
ATOM 689 C CA . VAL A 1 85 ? -7.246 7.976 10.493 1.00 97.19 85 VAL A CA 1
ATOM 690 C C . VAL A 1 85 ? -7.577 6.862 9.499 1.00 97.19 85 VAL A C 1
ATOM 692 O O . VAL A 1 85 ? -8.215 7.124 8.480 1.00 97.19 85 VAL A O 1
ATOM 695 N N . ILE A 1 86 ? -7.201 5.614 9.792 1.00 96.62 86 ILE A N 1
ATOM 696 C CA . ILE A 1 86 ? -7.501 4.478 8.910 1.00 96.62 86 ILE A CA 1
ATOM 697 C C . ILE A 1 86 ? -9.017 4.298 8.756 1.00 96.62 86 ILE A C 1
ATOM 699 O O . ILE A 1 86 ? -9.500 4.204 7.628 1.00 96.62 86 ILE A O 1
ATOM 703 N N . ARG A 1 87 ? -9.776 4.296 9.860 1.00 95.44 87 ARG A N 1
ATOM 704 C CA . ARG A 1 87 ? -11.242 4.143 9.832 1.00 95.44 87 ARG A CA 1
ATOM 705 C C . ARG A 1 87 ? -11.923 5.213 8.988 1.00 95.44 87 ARG A C 1
ATOM 707 O O . ARG A 1 87 ? -12.833 4.900 8.225 1.00 95.44 87 ARG A O 1
ATOM 714 N N . THR A 1 88 ? -11.452 6.450 9.099 1.00 96.25 88 THR A N 1
ATOM 715 C CA . THR A 1 88 ? -12.039 7.599 8.406 1.00 96.25 88 THR A CA 1
ATOM 716 C C . THR A 1 88 ? -11.675 7.629 6.921 1.00 96.25 88 THR A C 1
ATOM 718 O O . THR A 1 88 ? -12.517 7.943 6.080 1.00 96.25 88 THR A O 1
ATOM 721 N N . HIS A 1 89 ? -10.427 7.302 6.575 1.00 96.56 89 HIS A N 1
ATOM 722 C CA . HIS A 1 89 ? -9.873 7.633 5.260 1.00 96.56 89 HIS A CA 1
ATOM 723 C C . HIS A 1 89 ? -9.627 6.434 4.340 1.00 96.56 89 HIS A C 1
ATOM 725 O O . HIS A 1 89 ? -9.517 6.636 3.133 1.00 96.56 89 HIS A O 1
ATOM 731 N N . LEU A 1 90 ? -9.590 5.192 4.840 1.00 94.94 90 LEU A N 1
ATOM 732 C CA . LEU A 1 90 ? -9.249 4.033 4.004 1.00 94.94 90 LEU A CA 1
ATOM 733 C C . LEU A 1 90 ? -10.269 3.759 2.890 1.00 94.94 90 LEU A C 1
ATOM 735 O O . LEU A 1 90 ? -9.872 3.406 1.784 1.00 94.94 90 LEU A O 1
ATOM 739 N N . LEU A 1 91 ? -11.567 3.924 3.163 1.00 93.44 91 LEU A N 1
ATOM 740 C CA . LEU A 1 91 ? -12.623 3.691 2.171 1.00 93.44 91 LEU A CA 1
ATOM 741 C C . LEU A 1 91 ? -12.627 4.741 1.042 1.00 93.44 91 LEU A C 1
ATOM 743 O O . LEU A 1 91 ? -12.623 4.359 -0.128 1.00 93.44 91 LEU A O 1
ATOM 747 N N . PRO A 1 92 ? -12.590 6.059 1.324 1.00 93.19 92 PRO A N 1
ATOM 748 C CA . PRO A 1 92 ? -12.431 7.045 0.256 1.00 93.19 92 PRO A CA 1
ATOM 749 C C . PRO A 1 92 ? -11.111 6.874 -0.506 1.00 93.19 92 PRO A C 1
ATOM 751 O O . PRO A 1 92 ? -11.094 6.951 -1.733 1.00 93.19 92 PRO A O 1
ATOM 754 N N . PHE A 1 93 ? -10.020 6.571 0.203 1.00 92.00 93 PHE A N 1
ATOM 755 C CA . PHE A 1 93 ? -8.724 6.271 -0.402 1.00 92.00 93 PHE A CA 1
ATOM 756 C C . PHE A 1 93 ? -8.794 5.089 -1.373 1.00 92.00 93 PHE A C 1
ATOM 758 O O . PHE A 1 93 ? -8.309 5.195 -2.499 1.00 92.00 93 PHE A O 1
ATOM 765 N N . SER A 1 94 ? -9.412 3.975 -0.970 1.00 91.44 94 SER A N 1
ATOM 766 C CA . SER A 1 94 ? -9.532 2.793 -1.824 1.00 91.44 94 SER A CA 1
ATOM 767 C C . SER A 1 94 ? -10.349 3.105 -3.073 1.00 91.44 94 SER A C 1
ATOM 769 O O . SER A 1 94 ? -9.922 2.766 -4.173 1.00 91.44 94 SER A O 1
ATOM 771 N N . SER A 1 95 ? -11.464 3.823 -2.926 1.00 90.38 95 SER A N 1
ATOM 772 C CA . SER A 1 95 ? -12.273 4.290 -4.054 1.00 90.38 95 SER A CA 1
ATOM 773 C C . SER A 1 95 ? -11.458 5.158 -5.017 1.00 90.38 95 SER A C 1
ATOM 775 O O . SER A 1 95 ? -11.470 4.931 -6.226 1.00 90.38 95 SER A O 1
ATOM 777 N N . ASN A 1 96 ? -10.682 6.111 -4.497 1.00 88.31 96 ASN A N 1
ATOM 778 C CA . ASN A 1 96 ? -9.837 6.974 -5.318 1.00 88.31 96 ASN A CA 1
ATOM 779 C C . ASN A 1 96 ? -8.755 6.176 -6.061 1.00 88.31 96 ASN A C 1
ATOM 781 O O . ASN A 1 96 ? -8.599 6.359 -7.266 1.00 88.31 96 ASN A O 1
ATOM 785 N N . ILE A 1 97 ? -8.071 5.239 -5.392 1.00 86.25 97 ILE A N 1
ATOM 786 C CA . ILE A 1 97 ? -7.089 4.353 -6.040 1.00 86.25 97 ILE A CA 1
ATOM 787 C C . ILE A 1 97 ? -7.727 3.543 -7.161 1.00 86.25 97 ILE A C 1
ATOM 789 O O . ILE A 1 97 ? -7.162 3.468 -8.247 1.00 86.25 97 ILE A O 1
ATOM 793 N N . MET A 1 98 ? -8.902 2.960 -6.918 1.00 87.00 98 MET A N 1
ATOM 794 C CA . MET A 1 98 ? -9.597 2.145 -7.916 1.00 87.00 98 MET A CA 1
ATOM 795 C C . MET A 1 98 ? -9.954 2.940 -9.180 1.00 87.00 98 MET A C 1
ATOM 797 O O . MET A 1 98 ? -10.037 2.354 -10.261 1.00 87.00 98 MET A O 1
ATOM 801 N N . ASN A 1 99 ? -10.145 4.257 -9.047 1.00 83.44 99 ASN A N 1
ATOM 802 C CA . ASN A 1 99 ? -10.445 5.175 -10.147 1.00 83.44 99 ASN A CA 1
ATOM 803 C C . ASN A 1 99 ? -9.193 5.767 -10.818 1.00 83.44 99 ASN A C 1
ATOM 805 O O . ASN A 1 99 ? -9.284 6.290 -11.932 1.00 83.44 99 ASN A O 1
ATOM 809 N N . CYS A 1 100 ? -8.017 5.668 -10.197 1.00 77.56 100 CYS A N 1
ATOM 810 C CA . CYS A 1 100 ? -6.766 6.079 -10.821 1.00 77.56 100 CYS A CA 1
ATOM 811 C C . CYS A 1 100 ? -6.430 5.136 -11.989 1.00 77.56 100 CYS A C 1
ATOM 813 O O . CYS A 1 100 ? -6.383 3.917 -11.847 1.00 77.56 100 CYS A O 1
ATOM 815 N N . GLN A 1 101 ? -6.192 5.688 -13.181 1.00 64.44 101 GLN A N 1
ATOM 816 C CA . GLN A 1 101 ? -5.940 4.870 -14.377 1.00 64.44 101 GLN A CA 1
ATOM 817 C C . GLN A 1 101 ? -4.461 4.534 -14.598 1.00 64.44 101 GLN A C 1
ATOM 819 O O . GLN A 1 101 ? -4.153 3.566 -15.299 1.00 64.44 101 GLN A O 1
ATOM 824 N N . ALA A 1 102 ? -3.542 5.288 -13.997 1.00 57.06 102 ALA A N 1
ATOM 825 C CA . ALA A 1 102 ? -2.116 5.040 -14.130 1.00 57.06 102 ALA A CA 1
ATOM 826 C C . ALA A 1 102 ? -1.354 5.619 -12.939 1.00 57.06 102 ALA A C 1
ATOM 828 O O . ALA A 1 102 ? -1.457 6.811 -12.665 1.00 57.06 102 ALA A O 1
ATOM 829 N N . ILE A 1 103 ? -0.517 4.801 -12.300 1.00 60.94 103 ILE A N 1
ATOM 830 C CA . ILE A 1 103 ? 0.759 5.349 -11.850 1.00 60.94 103 ILE A CA 1
ATOM 831 C C . ILE A 1 103 ? 1.569 5.521 -13.132 1.00 60.94 103 ILE A C 1
ATOM 833 O O . ILE A 1 103 ? 1.665 4.570 -13.913 1.00 60.94 103 ILE A O 1
ATOM 837 N N . GLU A 1 104 ? 2.076 6.722 -13.401 1.00 58.34 104 GLU A N 1
ATOM 838 C CA . GLU A 1 104 ? 2.917 6.980 -14.569 1.00 58.34 104 GLU A CA 1
ATOM 839 C C . GLU A 1 104 ? 4.175 6.100 -14.468 1.00 58.34 104 GLU A C 1
ATOM 841 O O . GLU A 1 104 ? 5.159 6.437 -13.815 1.00 58.34 104 GLU A O 1
ATOM 846 N N . ALA A 1 105 ? 4.109 4.914 -15.081 1.00 52.31 105 ALA A N 1
ATOM 847 C CA . ALA A 1 105 ? 5.083 3.837 -14.904 1.00 52.31 105 ALA A CA 1
ATOM 848 C C . ALA A 1 105 ? 6.511 4.252 -15.286 1.00 52.31 105 ALA A C 1
ATOM 850 O O . ALA A 1 105 ? 7.476 3.659 -14.811 1.00 52.31 105 ALA A O 1
ATOM 851 N N . TYR A 1 106 ? 6.639 5.296 -16.105 1.00 52.62 106 TYR A N 1
ATOM 852 C CA . TYR A 1 106 ? 7.890 5.761 -16.686 1.00 52.62 106 TYR A CA 1
ATOM 853 C C . TYR A 1 106 ? 8.941 6.204 -15.655 1.00 52.62 106 TYR A C 1
ATOM 855 O O . TYR A 1 106 ? 10.136 6.131 -15.959 1.00 52.62 106 TYR A O 1
ATOM 863 N N . HIS A 1 107 ? 8.527 6.589 -14.438 1.00 61.19 107 HIS A N 1
ATOM 864 C CA . HIS A 1 107 ? 9.421 7.172 -13.428 1.00 61.19 107 HIS A CA 1
ATOM 865 C C . HIS A 1 107 ? 9.340 6.556 -12.026 1.00 61.19 107 HIS A C 1
ATOM 867 O O . HIS A 1 107 ? 9.938 7.099 -11.101 1.00 61.19 107 HIS A O 1
ATOM 873 N N . ILE A 1 108 ? 8.661 5.421 -11.841 1.00 66.94 108 ILE A N 1
ATOM 874 C CA . ILE A 1 108 ? 8.511 4.839 -10.500 1.00 66.94 108 ILE A CA 1
ATOM 875 C C . ILE A 1 108 ? 9.833 4.203 -10.039 1.00 66.94 108 ILE A C 1
ATOM 877 O O . ILE A 1 108 ? 10.324 3.274 -10.691 1.00 66.94 108 ILE A O 1
ATOM 881 N N . PRO A 1 109 ? 10.406 4.635 -8.901 1.00 72.38 109 PRO A N 1
ATOM 882 C CA . PRO A 1 109 ? 11.599 4.005 -8.344 1.00 72.38 109 PRO A CA 1
ATOM 883 C C . PRO A 1 109 ? 11.335 2.550 -7.922 1.00 72.38 109 PRO A C 1
ATOM 885 O O . PRO A 1 109 ? 10.249 2.222 -7.440 1.00 72.38 109 PRO A O 1
ATOM 888 N N . LYS A 1 110 ? 12.351 1.675 -8.011 1.00 75.56 110 LYS A N 1
ATOM 889 C CA . LYS A 1 110 ? 12.272 0.285 -7.498 1.00 75.56 110 LYS A CA 1
ATOM 890 C C . LYS A 1 110 ? 11.827 0.231 -6.027 1.00 75.56 110 LYS A C 1
ATOM 892 O O . LYS A 1 110 ? 11.074 -0.662 -5.635 1.00 75.56 110 LYS A O 1
ATOM 897 N N . ASP A 1 111 ? 12.250 1.220 -5.245 1.00 76.00 111 ASP A N 1
ATOM 898 C CA . ASP A 1 111 ? 11.901 1.365 -3.832 1.00 76.00 111 ASP A CA 1
ATOM 899 C C . ASP A 1 111 ? 10.391 1.586 -3.642 1.00 76.00 111 ASP A C 1
ATOM 901 O O . ASP A 1 111 ? 9.786 0.983 -2.758 1.00 76.00 111 ASP A O 1
ATOM 905 N N . ALA A 1 112 ? 9.754 2.369 -4.518 1.00 81.94 112 ALA A N 1
ATOM 906 C CA . ALA A 1 112 ? 8.312 2.601 -4.483 1.00 81.94 112 ALA A CA 1
ATOM 907 C C . ALA A 1 112 ? 7.531 1.325 -4.829 1.00 81.94 112 ALA A C 1
ATOM 909 O O . ALA A 1 112 ? 6.549 1.002 -4.168 1.00 81.94 112 ALA A O 1
ATOM 910 N N . LEU A 1 113 ? 7.986 0.541 -5.813 1.00 83.88 113 LEU A N 1
ATOM 911 C CA . LEU A 1 113 ? 7.367 -0.758 -6.101 1.00 83.88 113 LEU A CA 1
ATOM 912 C C . LEU A 1 113 ? 7.461 -1.703 -4.893 1.00 83.88 113 LEU A C 1
ATOM 914 O O . LEU A 1 113 ? 6.509 -2.410 -4.578 1.00 83.88 113 LEU A O 1
ATOM 918 N N . SER A 1 114 ? 8.579 -1.690 -4.175 1.00 83.38 114 SER A N 1
ATOM 919 C CA . SER A 1 114 ? 8.737 -2.514 -2.971 1.00 83.38 114 SER A CA 1
ATOM 920 C C . SER A 1 114 ? 7.843 -2.045 -1.834 1.00 83.38 114 SER A C 1
ATOM 922 O O . SER A 1 114 ? 7.184 -2.858 -1.188 1.00 83.38 114 SER A O 1
ATOM 924 N N . GLY A 1 115 ? 7.719 -0.731 -1.654 1.00 88.31 115 GLY A N 1
ATOM 925 C CA . GLY A 1 115 ? 6.731 -0.148 -0.757 1.00 88.31 115 GLY A CA 1
ATOM 926 C C . GLY A 1 115 ? 5.298 -0.544 -1.109 1.00 88.31 115 GLY A C 1
ATOM 927 O O . GLY A 1 115 ? 4.509 -0.838 -0.218 1.00 88.31 115 GLY A O 1
ATOM 928 N N . MET A 1 116 ? 4.967 -0.640 -2.396 1.00 89.69 116 MET A N 1
ATOM 929 C CA . MET A 1 116 ? 3.661 -1.108 -2.854 1.00 89.69 116 MET A CA 1
ATOM 930 C C . MET A 1 116 ? 3.411 -2.583 -2.514 1.00 89.69 116 MET A C 1
ATOM 932 O O . MET A 1 116 ? 2.330 -2.920 -2.028 1.00 89.69 116 MET A O 1
ATOM 936 N N . VAL A 1 117 ? 4.404 -3.453 -2.718 1.00 88.25 117 VAL A N 1
ATOM 937 C CA . VAL A 1 117 ? 4.324 -4.875 -2.337 1.00 88.25 117 VAL A CA 1
ATOM 938 C C . VAL A 1 117 ? 4.109 -5.010 -0.830 1.00 88.25 117 VAL A C 1
ATOM 940 O O . VAL A 1 117 ? 3.196 -5.709 -0.391 1.00 88.25 117 VAL A O 1
ATOM 943 N N . VAL A 1 118 ? 4.910 -4.300 -0.031 1.00 90.38 118 VAL A N 1
ATOM 944 C CA . VAL A 1 118 ? 4.788 -4.280 1.434 1.00 90.38 118 VAL A CA 1
ATOM 945 C C . VAL A 1 118 ? 3.435 -3.723 1.867 1.00 90.38 118 VAL A C 1
ATOM 947 O O . VAL A 1 118 ? 2.801 -4.266 2.772 1.00 90.38 118 VAL A O 1
ATOM 950 N N . TYR A 1 119 ? 2.954 -2.667 1.210 1.00 92.69 119 TYR A N 1
ATOM 951 C CA . TYR A 1 119 ? 1.635 -2.121 1.485 1.00 92.69 119 TYR A CA 1
ATOM 952 C C . TYR A 1 119 ? 0.551 -3.178 1.259 1.00 92.69 119 TYR A C 1
ATOM 954 O O . TYR A 1 119 ? -0.235 -3.437 2.163 1.00 92.69 119 TYR A O 1
ATOM 962 N N . ARG A 1 120 ? 0.545 -3.837 0.096 1.00 90.88 120 ARG A N 1
ATOM 963 C CA . ARG A 1 120 ? -0.464 -4.840 -0.269 1.00 90.88 120 ARG A CA 1
ATOM 964 C C . ARG A 1 120 ? -0.443 -6.072 0.644 1.00 90.88 120 ARG A C 1
ATOM 966 O O . ARG A 1 120 ? -1.511 -6.557 1.018 1.00 90.88 120 ARG A O 1
ATOM 973 N N . LEU A 1 121 ? 0.745 -6.585 0.970 1.00 86.38 121 LEU A N 1
ATOM 974 C CA . LEU A 1 121 ? 0.909 -7.858 1.682 1.00 86.38 121 LEU A CA 1
ATOM 975 C C . LEU A 1 121 ? 0.939 -7.724 3.207 1.00 86.38 121 LEU A C 1
ATOM 977 O O . LEU A 1 121 ? 0.574 -8.667 3.899 1.00 86.38 121 LEU A O 1
ATOM 981 N N . GLU A 1 122 ? 1.383 -6.588 3.746 1.00 88.25 122 GLU A N 1
ATOM 982 C CA . GLU A 1 122 ? 1.626 -6.453 5.189 1.00 88.25 122 GLU A CA 1
ATOM 983 C C . GLU A 1 122 ? 0.760 -5.373 5.835 1.00 88.25 122 GLU A C 1
ATOM 985 O O . GLU A 1 122 ? 0.156 -5.613 6.877 1.00 88.25 122 GLU A O 1
ATOM 990 N N . ILE A 1 123 ? 0.671 -4.187 5.228 1.00 93.06 123 ILE A N 1
ATOM 991 C CA . ILE A 1 123 ? -0.013 -3.040 5.849 1.00 93.06 123 ILE A CA 1
ATOM 992 C C . ILE A 1 123 ? -1.519 -3.075 5.597 1.00 93.06 123 ILE A C 1
ATOM 994 O O . ILE A 1 123 ? -2.304 -2.940 6.532 1.00 93.06 123 ILE A O 1
ATOM 998 N N . LEU A 1 124 ? -1.934 -3.260 4.345 1.00 92.88 124 LEU A N 1
ATOM 999 C CA . LEU A 1 124 ? -3.339 -3.256 3.960 1.00 92.88 124 LEU A CA 1
ATOM 1000 C C . LEU A 1 124 ? -4.145 -4.305 4.746 1.00 92.88 124 LEU A C 1
ATOM 1002 O O . LEU A 1 124 ? -5.169 -3.920 5.296 1.00 92.88 124 LEU A O 1
ATOM 1006 N N . PRO A 1 125 ? -3.688 -5.559 4.946 1.00 90.38 125 PRO A N 1
ATOM 1007 C CA . PRO A 1 125 ? -4.402 -6.514 5.798 1.00 90.38 125 PRO A CA 1
ATOM 1008 C C . PRO A 1 125 ? -4.596 -6.030 7.239 1.00 90.38 125 PRO A C 1
ATOM 1010 O O . PRO A 1 125 ? -5.651 -6.253 7.829 1.00 90.38 125 PRO A O 1
ATOM 1013 N N . VAL A 1 126 ? -3.599 -5.347 7.816 1.00 92.19 126 VAL A N 1
ATOM 1014 C CA . VAL A 1 126 ? -3.707 -4.751 9.158 1.00 92.19 126 VAL A CA 1
ATOM 1015 C C . VAL A 1 126 ? -4.784 -3.669 9.174 1.00 92.19 126 VAL A C 1
ATOM 1017 O O . VAL A 1 126 ? -5.569 -3.608 10.117 1.00 92.19 126 VAL A O 1
ATOM 1020 N N . PHE A 1 127 ? -4.851 -2.850 8.126 1.00 94.31 127 PHE A N 1
ATOM 1021 C CA . PHE A 1 127 ? -5.857 -1.800 7.993 1.00 94.31 127 PHE A CA 1
ATOM 1022 C C . PHE A 1 127 ? -7.260 -2.386 7.794 1.00 94.31 127 PHE A C 1
ATOM 1024 O O . PHE A 1 127 ? -8.201 -1.969 8.464 1.00 94.31 127 PHE A O 1
ATOM 1031 N N . CYS A 1 128 ? -7.391 -3.400 6.938 1.00 91.12 128 CYS A N 1
ATOM 1032 C CA . CYS A 1 128 ? -8.644 -4.090 6.646 1.00 91.12 128 CYS A CA 1
ATOM 1033 C C . CYS A 1 128 ? -9.266 -4.734 7.889 1.00 91.12 128 CYS A C 1
ATOM 1035 O O . CYS A 1 128 ? -10.481 -4.684 8.034 1.00 91.12 128 CYS A O 1
ATOM 1037 N N . LYS A 1 129 ? -8.459 -5.266 8.821 1.00 89.69 129 LYS A N 1
ATOM 1038 C CA . LYS A 1 129 ? -8.944 -5.830 10.099 1.00 89.69 129 LYS A CA 1
ATOM 1039 C C . LYS A 1 129 ? -9.705 -4.830 10.972 1.00 89.69 129 LYS A C 1
ATOM 1041 O O . LYS A 1 129 ? -10.405 -5.244 11.889 1.00 89.69 129 LYS A O 1
ATOM 1046 N N . LEU A 1 130 ? -9.568 -3.527 10.720 1.00 90.62 130 LEU A N 1
ATOM 1047 C CA . LEU A 1 130 ? -10.341 -2.499 11.420 1.00 90.62 130 LEU A CA 1
ATOM 1048 C C . LEU A 1 130 ? -11.781 -2.373 10.892 1.00 90.62 130 LEU A C 1
ATOM 1050 O O . LEU A 1 130 ? -12.565 -1.625 11.474 1.00 90.62 130 LEU A O 1
ATOM 1054 N N . PHE A 1 131 ? -12.129 -3.100 9.825 1.00 89.00 131 PHE A N 1
ATOM 1055 C CA . PHE A 1 131 ? -13.440 -3.112 9.186 1.00 89.00 131 PHE A CA 1
ATOM 1056 C C . PHE A 1 131 ? -13.965 -4.548 9.118 1.00 89.00 131 PHE A C 1
ATOM 1058 O O . PHE A 1 131 ? -13.426 -5.379 8.395 1.00 89.00 131 PHE A O 1
ATOM 1065 N N . ASN A 1 132 ? -15.042 -4.838 9.845 1.00 75.31 132 ASN A N 1
ATOM 1066 C CA . ASN A 1 132 ? -15.543 -6.209 9.980 1.00 75.31 132 ASN A CA 1
ATOM 1067 C C . ASN A 1 132 ? -16.240 -6.762 8.719 1.00 75.31 132 ASN A C 1
ATOM 1069 O O . ASN A 1 132 ? -16.410 -7.971 8.624 1.00 75.31 132 ASN A O 1
ATOM 1073 N N . GLU A 1 133 ? -16.660 -5.915 7.770 1.00 77.44 133 GLU A N 1
ATOM 1074 C CA . GLU A 1 133 ? -17.626 -6.313 6.723 1.00 77.44 133 GLU A CA 1
ATOM 1075 C C . GLU A 1 133 ? -17.307 -5.789 5.311 1.00 77.44 133 GLU A C 1
ATOM 1077 O O . GLU A 1 133 ? -18.093 -5.983 4.386 1.00 77.44 133 GLU A O 1
ATOM 1082 N N . HIS A 1 134 ? -16.181 -5.099 5.110 1.00 83.75 134 HIS A N 1
ATOM 1083 C CA . HIS A 1 134 ? -15.872 -4.543 3.791 1.00 83.75 134 HIS A CA 1
ATOM 1084 C C . HIS A 1 134 ? -15.122 -5.548 2.910 1.00 83.75 134 HIS A C 1
ATOM 1086 O O . HIS A 1 134 ? -14.112 -6.114 3.330 1.00 83.75 134 HIS A O 1
ATOM 1092 N N . ASP A 1 135 ? -15.584 -5.728 1.671 1.00 86.75 135 ASP A N 1
ATOM 1093 C CA . ASP A 1 135 ? -14.885 -6.539 0.675 1.00 86.75 135 ASP A CA 1
ATOM 1094 C C . ASP A 1 135 ? -13.692 -5.768 0.088 1.00 86.75 135 ASP A C 1
ATOM 1096 O O . ASP A 1 135 ? -13.833 -4.887 -0.760 1.00 86.75 135 ASP A O 1
ATOM 1100 N N . TRP A 1 136 ? -12.491 -6.123 0.544 1.00 89.06 136 TRP A N 1
ATOM 1101 C CA . TRP A 1 136 ? -11.233 -5.529 0.090 1.00 89.06 136 TRP A CA 1
ATOM 1102 C C . TRP A 1 136 ? -10.625 -6.231 -1.133 1.00 89.06 136 TRP A C 1
ATOM 1104 O O . TRP A 1 136 ? -9.617 -5.758 -1.670 1.00 89.06 136 TRP A O 1
ATOM 1114 N N . ILE A 1 137 ? -11.215 -7.337 -1.608 1.00 88.00 137 ILE A N 1
ATOM 1115 C CA . ILE A 1 137 ? -10.695 -8.119 -2.740 1.00 88.00 137 ILE A CA 1
ATOM 1116 C C . ILE A 1 137 ? -10.531 -7.264 -4.008 1.00 88.00 137 ILE A C 1
ATOM 1118 O O . ILE A 1 137 ? -9.490 -7.396 -4.666 1.00 88.00 137 ILE A O 1
ATOM 1122 N N . PRO A 1 138 ? -11.472 -6.368 -4.379 1.00 89.50 138 PRO A N 1
ATOM 1123 C CA . PRO A 1 138 ? -11.306 -5.518 -5.556 1.00 89.50 138 PRO A CA 1
ATOM 1124 C C . PRO A 1 138 ? -10.050 -4.641 -5.488 1.00 89.50 138 PRO A C 1
ATOM 1126 O O . PRO A 1 138 ? -9.294 -4.592 -6.461 1.00 89.50 138 PRO A O 1
ATOM 1129 N N . LEU A 1 139 ? -9.787 -4.015 -4.334 1.00 89.69 139 LEU A N 1
ATOM 1130 C CA . LEU A 1 139 ? -8.598 -3.186 -4.116 1.00 89.69 139 LEU A CA 1
ATOM 1131 C C . LEU A 1 139 ? -7.318 -4.018 -4.213 1.00 89.69 139 LEU A C 1
ATOM 1133 O O . LEU A 1 139 ? -6.384 -3.636 -4.917 1.00 89.69 139 LEU A O 1
ATOM 1137 N N . ILE A 1 140 ? -7.285 -5.173 -3.545 1.00 89.19 140 ILE A N 1
ATOM 1138 C CA . ILE A 1 140 ? -6.127 -6.074 -3.559 1.00 89.19 140 ILE A CA 1
ATOM 1139 C C . ILE A 1 140 ? -5.802 -6.498 -4.995 1.00 89.19 140 ILE A C 1
ATOM 1141 O O . ILE A 1 140 ? -4.661 -6.357 -5.431 1.00 89.19 140 ILE A O 1
ATOM 1145 N N . ARG A 1 141 ? -6.804 -6.942 -5.764 1.00 85.81 141 ARG A N 1
ATOM 1146 C CA . ARG A 1 141 ? -6.632 -7.334 -7.175 1.00 85.81 141 ARG A CA 1
ATOM 1147 C C . ARG A 1 141 ? -6.132 -6.180 -8.036 1.00 85.81 141 ARG A C 1
ATOM 1149 O O . ARG A 1 141 ? -5.293 -6.385 -8.916 1.00 85.81 141 ARG A O 1
ATOM 1156 N N . HIS A 1 142 ? -6.640 -4.975 -7.796 1.00 87.69 142 HIS A N 1
ATOM 1157 C CA . HIS A 1 142 ? -6.210 -3.784 -8.516 1.00 87.69 142 HIS A CA 1
ATOM 1158 C C . HIS A 1 142 ? -4.732 -3.471 -8.252 1.00 87.69 142 HIS A C 1
ATOM 1160 O O . HIS A 1 142 ? -3.964 -3.305 -9.202 1.00 87.69 142 HIS A O 1
ATOM 1166 N N . LEU A 1 143 ? -4.314 -3.490 -6.982 1.00 88.44 143 LEU A N 1
ATOM 1167 C CA . LEU A 1 143 ? -2.916 -3.317 -6.588 1.00 88.44 143 LEU A CA 1
ATOM 1168 C C . LEU A 1 143 ? -2.028 -4.428 -7.169 1.00 88.44 143 LEU A C 1
ATOM 1170 O O . LEU A 1 143 ? -0.982 -4.122 -7.728 1.00 88.44 143 LEU A O 1
ATOM 1174 N N . SER A 1 144 ? -2.448 -5.696 -7.145 1.00 86.44 144 SER A N 1
ATOM 1175 C CA . SER A 1 144 ? -1.688 -6.789 -7.772 1.00 86.44 144 SER A CA 1
ATOM 1176 C C . SER A 1 144 ? -1.477 -6.563 -9.274 1.00 86.44 144 SER A C 1
ATOM 1178 O O . SER A 1 144 ? -0.375 -6.749 -9.783 1.00 86.44 144 SER A O 1
ATOM 1180 N N . LYS A 1 145 ? -2.504 -6.103 -10.001 1.00 85.25 145 LYS A N 1
ATOM 1181 C CA . LYS A 1 145 ? -2.388 -5.804 -11.438 1.00 85.25 145 LYS A CA 1
ATOM 1182 C C . LYS A 1 145 ? -1.408 -4.664 -11.711 1.00 85.25 145 LYS A C 1
ATOM 1184 O O . LYS A 1 145 ? -0.652 -4.719 -12.683 1.00 85.25 145 LYS A O 1
ATOM 1189 N N . TRP A 1 146 ? -1.448 -3.618 -10.891 1.00 85.75 146 TRP A N 1
ATOM 1190 C CA . TRP A 1 146 ? -0.491 -2.517 -10.957 1.00 85.75 146 TRP A CA 1
ATOM 1191 C C . TRP A 1 146 ? 0.929 -3.008 -10.676 1.00 85.75 146 TRP A C 1
ATOM 1193 O O . TRP A 1 146 ? 1.819 -2.761 -11.482 1.00 85.75 146 TRP A O 1
ATOM 1203 N N . GLU A 1 147 ? 1.123 -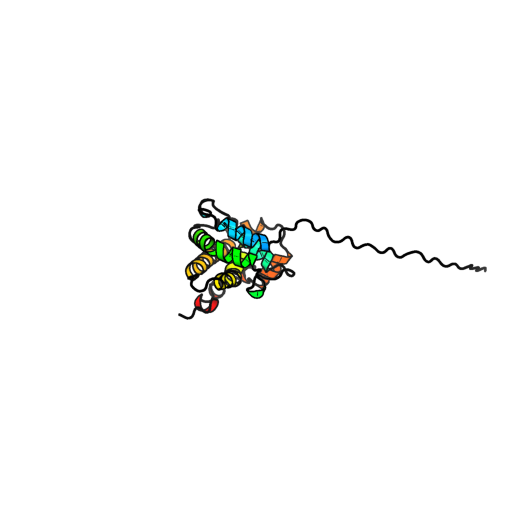3.783 -9.611 1.00 85.50 147 GLU A N 1
ATOM 1204 C CA . GLU A 1 147 ? 2.407 -4.380 -9.245 1.00 85.50 147 GLU A CA 1
ATOM 1205 C C . GLU A 1 147 ? 3.004 -5.185 -10.409 1.00 85.50 147 GLU A C 1
ATOM 1207 O O . GLU A 1 147 ? 4.146 -4.941 -10.796 1.00 85.50 147 GLU A O 1
ATOM 1212 N N . SER A 1 148 ? 2.228 -6.085 -11.028 1.00 82.25 148 SER A N 1
ATOM 1213 C CA . SER A 1 148 ? 2.677 -6.869 -12.187 1.00 82.25 148 SER A CA 1
ATOM 1214 C C . SER A 1 148 ? 3.094 -5.981 -13.360 1.00 82.25 148 SER A C 1
ATOM 1216 O O . SER A 1 148 ? 4.163 -6.182 -13.930 1.00 82.25 148 SER A O 1
ATOM 1218 N N . ARG A 1 149 ? 2.291 -4.963 -13.699 1.00 81.69 149 ARG A N 1
ATOM 1219 C CA . ARG A 1 149 ? 2.613 -4.019 -14.784 1.00 81.69 149 ARG A CA 1
ATOM 1220 C C . ARG A 1 149 ? 3.920 -3.271 -14.524 1.00 81.69 149 ARG A C 1
ATOM 1222 O O . ARG A 1 149 ? 4.739 -3.139 -15.431 1.00 81.69 149 ARG A O 1
ATOM 1229 N N . LEU A 1 150 ? 4.120 -2.800 -13.295 1.00 79.06 150 LEU A N 1
ATOM 1230 C CA . LEU A 1 150 ? 5.318 -2.059 -12.907 1.00 79.06 150 LEU A CA 1
ATOM 1231 C C . LEU A 1 150 ? 6.560 -2.946 -12.861 1.00 79.06 150 LEU A C 1
ATOM 1233 O O . LEU A 1 150 ? 7.612 -2.533 -13.346 1.00 79.06 150 LEU A O 1
ATOM 1237 N N . LYS A 1 151 ? 6.434 -4.178 -12.355 1.00 77.56 151 LYS A N 1
ATOM 1238 C CA . LYS A 1 151 ? 7.496 -5.191 -12.416 1.00 77.56 151 LYS A CA 1
ATOM 1239 C C . LYS A 1 151 ? 7.927 -5.441 -13.858 1.00 77.56 151 LYS A C 1
ATOM 1241 O O . LYS A 1 151 ? 9.110 -5.316 -14.161 1.00 77.56 151 LYS A O 1
ATOM 1246 N N . SER A 1 152 ? 6.979 -5.713 -14.759 1.00 77.19 152 SER A N 1
ATOM 1247 C CA . SER A 1 152 ? 7.282 -5.926 -16.179 1.00 77.19 152 SER A CA 1
ATOM 1248 C C . SER A 1 152 ? 7.992 -4.723 -16.806 1.00 77.19 152 SER A C 1
ATOM 1250 O O . SER A 1 152 ? 8.949 -4.908 -17.554 1.00 77.19 152 SER A O 1
ATOM 1252 N N . TYR A 1 153 ? 7.577 -3.495 -16.476 1.00 75.06 153 TYR A N 1
ATOM 1253 C CA . TYR A 1 153 ? 8.244 -2.288 -16.968 1.00 75.06 153 TYR A CA 1
ATOM 1254 C C . TYR A 1 153 ? 9.674 -2.148 -16.431 1.00 75.06 153 TYR A C 1
ATOM 1256 O O . TYR A 1 153 ? 10.599 -1.955 -17.214 1.00 75.06 153 TYR A O 1
ATOM 1264 N N . ILE A 1 154 ? 9.889 -2.293 -15.122 1.00 70.88 154 ILE A N 1
ATOM 1265 C CA . ILE A 1 154 ? 11.218 -2.171 -14.498 1.00 70.88 154 ILE A CA 1
ATOM 1266 C C . ILE A 1 154 ? 12.207 -3.205 -15.055 1.00 70.88 154 ILE A C 1
ATOM 1268 O O . ILE A 1 154 ? 13.399 -2.915 -15.172 1.00 70.88 154 ILE A O 1
ATOM 1272 N N . LEU A 1 155 ? 11.718 -4.397 -15.399 1.00 68.88 155 LEU A N 1
ATOM 1273 C CA . LEU A 1 155 ? 12.521 -5.473 -15.978 1.00 68.88 155 LEU A CA 1
ATOM 1274 C C . LEU A 1 155 ? 12.760 -5.310 -17.486 1.00 68.88 155 LEU A C 1
ATOM 1276 O O . LEU A 1 155 ? 13.690 -5.916 -18.017 1.00 68.88 155 LEU A O 1
ATOM 1280 N N . SER A 1 156 ? 11.962 -4.484 -18.169 1.00 71.81 156 SER A N 1
ATOM 1281 C CA . SER A 1 156 ? 12.169 -4.156 -19.581 1.00 71.81 156 SER A CA 1
ATOM 1282 C C . SER A 1 156 ? 13.452 -3.343 -19.801 1.00 71.81 156 SER A C 1
ATOM 1284 O O . SER A 1 156 ? 13.985 -2.711 -18.883 1.00 71.81 156 SER A O 1
ATOM 1286 N N . GLU A 1 157 ? 13.955 -3.329 -21.038 1.00 62.34 157 GLU A N 1
ATOM 1287 C CA . GLU A 1 157 ? 15.146 -2.548 -21.398 1.00 62.34 157 GLU A CA 1
ATOM 1288 C C . GLU A 1 157 ? 14.975 -1.049 -21.106 1.00 62.34 157 GLU A C 1
ATOM 1290 O O . GLU A 1 157 ? 15.905 -0.412 -20.602 1.00 62.34 157 GLU A O 1
ATOM 1295 N N . ASP A 1 158 ? 13.778 -0.506 -21.334 1.00 63.53 158 ASP A N 1
ATOM 1296 C CA . ASP A 1 158 ? 13.449 0.896 -21.061 1.00 63.53 158 ASP A CA 1
ATOM 1297 C C . ASP A 1 158 ? 13.478 1.203 -19.556 1.00 63.53 158 ASP A C 1
ATOM 1299 O O . ASP A 1 158 ? 14.088 2.184 -19.120 1.00 63.53 158 ASP A O 1
ATOM 1303 N N . GLY A 1 159 ? 12.925 0.310 -18.729 1.00 59.31 159 GLY A N 1
ATOM 1304 C CA . GLY A 1 159 ? 12.990 0.426 -17.270 1.00 59.31 159 GLY A CA 1
ATOM 1305 C C . GLY A 1 159 ? 14.420 0.346 -16.728 1.00 59.31 159 GLY A C 1
ATOM 1306 O O . GLY A 1 159 ? 14.811 1.134 -15.860 1.00 59.31 159 GLY A O 1
ATOM 1307 N N . ARG A 1 160 ? 15.249 -0.548 -17.285 1.00 65.06 160 ARG A N 1
ATOM 1308 C CA . ARG A 1 160 ? 16.668 -0.692 -16.910 1.00 65.06 160 ARG A CA 1
ATOM 1309 C C . ARG A 1 160 ? 17.502 0.547 -17.241 1.00 65.06 160 ARG A C 1
ATOM 1311 O O . ARG A 1 160 ? 18.456 0.838 -16.513 1.00 65.06 160 ARG A O 1
ATOM 1318 N N . ARG A 1 161 ? 17.171 1.279 -18.312 1.00 60.03 161 ARG A N 1
ATOM 1319 C CA . ARG A 1 161 ? 17.826 2.553 -18.656 1.00 60.03 161 ARG A CA 1
ATOM 1320 C C . ARG A 1 161 ? 17.467 3.649 -17.650 1.00 60.03 161 ARG A C 1
ATOM 1322 O O . ARG A 1 161 ? 18.383 4.273 -17.118 1.00 60.03 161 ARG A O 1
ATOM 1329 N N . ASN A 1 162 ? 16.189 3.790 -17.293 1.00 59.25 162 ASN A N 1
ATOM 1330 C CA . ASN A 1 162 ? 15.723 4.814 -16.345 1.00 59.25 162 ASN A CA 1
ATOM 1331 C C . ASN A 1 162 ? 16.209 4.566 -14.902 1.00 59.25 162 ASN A C 1
ATOM 1333 O O . ASN A 1 162 ? 16.543 5.502 -14.175 1.00 59.25 162 ASN A O 1
ATOM 1337 N N . ALA A 1 163 ? 16.325 3.304 -14.475 1.00 55.09 163 ALA A N 1
ATOM 1338 C CA . ALA A 1 163 ? 16.772 2.957 -13.121 1.00 55.09 163 ALA A CA 1
ATOM 1339 C C . ALA A 1 163 ? 18.233 3.357 -12.818 1.00 55.09 163 ALA A C 1
ATOM 1341 O O . ALA A 1 163 ? 18.610 3.489 -11.650 1.00 55.09 163 ALA A O 1
ATOM 1342 N N . LYS A 1 164 ? 19.076 3.553 -13.843 1.00 51.34 164 LYS A N 1
ATOM 1343 C CA . LYS A 1 164 ? 20.471 3.995 -13.661 1.00 51.34 164 LYS A CA 1
ATOM 1344 C C . LYS A 1 164 ? 20.581 5.470 -13.259 1.00 51.34 164 LYS A C 1
ATOM 1346 O O . LYS A 1 164 ? 21.570 5.830 -12.626 1.00 51.34 164 LYS A O 1
ATOM 1351 N N . GLU A 1 165 ? 19.577 6.291 -13.564 1.00 46.53 165 GLU A N 1
ATOM 1352 C CA . GLU A 1 165 ? 19.592 7.739 -13.305 1.00 46.53 165 GLU A CA 1
ATOM 1353 C C . GLU A 1 165 ? 19.058 8.112 -11.909 1.00 46.53 165 GLU A C 1
ATOM 1355 O O . GLU A 1 165 ? 19.458 9.129 -11.348 1.00 46.53 165 GLU A O 1
ATOM 1360 N N . SER A 1 166 ? 18.235 7.258 -11.288 1.00 51.06 166 SER A N 1
ATOM 1361 C CA . SER A 1 166 ? 17.544 7.549 -10.016 1.00 51.06 166 SER A CA 1
ATOM 1362 C C . SER A 1 166 ? 18.318 7.141 -8.742 1.00 51.06 166 SER A C 1
ATOM 1364 O O . SER A 1 166 ? 17.766 7.051 -7.649 1.00 51.06 166 SER A O 1
ATOM 1366 N N . ARG A 1 167 ? 19.632 6.881 -8.831 1.00 48.59 167 ARG A N 1
ATOM 1367 C CA . ARG A 1 167 ? 20.455 6.506 -7.661 1.00 48.59 167 ARG A CA 1
ATOM 1368 C C . ARG A 1 167 ? 20.840 7.727 -6.820 1.00 48.59 167 ARG A C 1
ATOM 1370 O O . ARG A 1 167 ? 21.998 8.145 -6.827 1.00 48.59 167 ARG A O 1
ATOM 1377 N N . ARG A 1 168 ? 19.913 8.285 -6.043 1.00 41.88 168 ARG A N 1
ATOM 1378 C CA . ARG A 1 168 ? 20.274 9.160 -4.915 1.00 41.88 168 ARG A CA 1
ATOM 1379 C C . ARG A 1 168 ? 19.668 8.639 -3.613 1.00 41.88 168 ARG A C 1
ATOM 1381 O O . ARG A 1 168 ? 18.473 8.721 -3.398 1.00 41.88 168 ARG A O 1
ATOM 1388 N N . SER A 1 169 ? 20.571 8.153 -2.757 1.00 43.53 169 SER A N 1
ATOM 1389 C CA . SER A 1 169 ? 20.425 7.998 -1.302 1.00 43.53 169 SER A CA 1
ATOM 1390 C C . SER A 1 169 ? 19.434 6.946 -0.776 1.00 43.53 169 SER A C 1
ATOM 1392 O O . SER A 1 169 ? 18.420 7.304 -0.198 1.00 43.53 169 SER A O 1
ATOM 1394 N N . ALA A 1 170 ? 19.788 5.651 -0.846 1.00 44.47 170 ALA A N 1
ATOM 1395 C CA . ALA A 1 170 ? 19.080 4.590 -0.102 1.00 44.47 170 ALA A CA 1
ATOM 1396 C C . ALA A 1 170 ? 19.921 3.318 0.179 1.00 44.47 170 ALA A C 1
ATOM 1398 O O . ALA A 1 170 ? 19.373 2.232 0.326 1.00 44.47 170 ALA A O 1
ATOM 1399 N N . HIS A 1 171 ? 21.259 3.395 0.261 1.00 46.38 171 HIS A N 1
ATOM 1400 C CA . HIS A 1 171 ? 22.117 2.188 0.252 1.00 46.38 171 HIS A CA 1
ATOM 1401 C C . HIS A 1 171 ? 21.782 1.147 1.347 1.00 46.38 171 HIS A C 1
ATOM 1403 O O . HIS A 1 171 ? 21.943 -0.048 1.122 1.00 46.38 171 HIS A O 1
ATOM 1409 N N . LEU A 1 172 ? 21.306 1.565 2.525 1.00 48.66 172 LEU A N 1
ATOM 1410 C CA . LEU A 1 172 ? 20.948 0.634 3.606 1.00 48.66 172 LEU A CA 1
ATOM 1411 C C . LEU A 1 172 ? 19.529 0.054 3.472 1.00 48.66 172 LEU A C 1
ATOM 1413 O O . LEU A 1 172 ? 19.301 -1.080 3.882 1.00 48.66 172 LEU A O 1
ATOM 1417 N N . LEU A 1 173 ? 18.593 0.802 2.881 1.00 51.19 173 LEU A N 1
ATOM 1418 C CA . LEU A 1 173 ? 17.216 0.354 2.632 1.00 51.19 173 LEU A CA 1
ATOM 1419 C C . LEU A 1 173 ? 17.165 -0.628 1.453 1.00 51.19 173 LEU A C 1
ATOM 1421 O O . LEU A 1 173 ? 16.442 -1.621 1.502 1.00 51.19 173 LEU A O 1
ATOM 1425 N N . VAL A 1 174 ? 18.016 -0.393 0.449 1.00 58.75 174 VAL A N 1
ATOM 1426 C CA . VAL A 1 174 ? 18.159 -1.227 -0.749 1.00 58.75 174 VAL A CA 1
ATOM 1427 C C . VAL A 1 174 ? 18.525 -2.671 -0.395 1.00 58.75 174 VAL A C 1
ATOM 1429 O O . VAL A 1 174 ? 17.948 -3.586 -0.965 1.00 58.75 174 VAL A O 1
ATOM 1432 N N . GLU A 1 175 ? 19.420 -2.912 0.567 1.00 58.84 175 GLU A N 1
ATOM 1433 C CA . GLU A 1 175 ? 19.814 -4.285 0.930 1.00 58.84 175 GLU A CA 1
ATOM 1434 C C . GLU A 1 175 ? 18.704 -5.045 1.675 1.00 58.84 175 GLU A C 1
ATOM 1436 O O . GLU A 1 175 ? 18.427 -6.202 1.360 1.00 58.84 175 GLU A O 1
ATOM 1441 N N . ALA A 1 176 ? 18.005 -4.397 2.613 1.00 59.72 176 ALA A N 1
ATOM 1442 C CA . ALA A 1 176 ? 16.882 -5.021 3.317 1.00 59.72 176 ALA A CA 1
ATOM 1443 C C . ALA A 1 176 ? 15.714 -5.340 2.368 1.00 59.72 176 ALA A C 1
ATOM 1445 O O . ALA A 1 176 ? 15.094 -6.403 2.474 1.00 59.72 176 ALA A O 1
ATOM 1446 N N . ALA A 1 177 ? 15.438 -4.443 1.419 1.00 58.66 177 ALA A N 1
ATOM 1447 C CA . ALA A 1 177 ? 14.395 -4.641 0.426 1.00 58.66 177 ALA A CA 1
ATOM 1448 C C . ALA A 1 177 ? 14.777 -5.724 -0.601 1.00 58.66 177 ALA A C 1
ATOM 1450 O O . ALA A 1 177 ? 13.960 -6.601 -0.876 1.00 58.66 177 ALA A O 1
ATOM 1451 N N . LYS A 1 178 ? 16.031 -5.757 -1.078 1.00 62.06 178 LYS A N 1
ATOM 1452 C CA . LYS A 1 178 ? 16.563 -6.826 -1.949 1.00 62.06 178 LYS A CA 1
ATOM 1453 C C . LYS A 1 178 ? 16.416 -8.219 -1.344 1.00 62.06 178 LYS A C 1
ATOM 1455 O O . LYS A 1 178 ? 15.958 -9.134 -2.021 1.00 62.06 178 LYS A O 1
ATOM 1460 N N . VAL A 1 179 ? 16.751 -8.387 -0.061 1.00 64.12 179 VAL A N 1
ATOM 1461 C CA . VAL A 1 179 ? 16.623 -9.686 0.627 1.00 64.12 179 VAL A CA 1
ATOM 1462 C C . VAL A 1 179 ? 15.166 -10.164 0.659 1.00 64.12 179 VAL A C 1
ATOM 1464 O O . VAL A 1 179 ? 14.905 -11.361 0.543 1.00 64.12 179 VAL A O 1
ATOM 1467 N N . ARG A 1 180 ? 14.204 -9.243 0.800 1.00 63.78 180 ARG A N 1
ATOM 1468 C CA . ARG A 1 180 ? 12.768 -9.572 0.867 1.00 63.78 180 ARG A CA 1
ATOM 1469 C C . ARG A 1 180 ? 12.105 -9.673 -0.509 1.00 63.78 180 ARG A C 1
ATOM 1471 O O . ARG A 1 180 ? 11.052 -10.295 -0.628 1.00 63.78 180 ARG A O 1
ATOM 1478 N N . HIS A 1 181 ? 12.723 -9.117 -1.546 1.00 66.00 181 HIS A N 1
ATOM 1479 C CA . HIS A 1 181 ? 12.191 -9.063 -2.902 1.00 66.00 181 HIS A CA 1
ATOM 1480 C C . HIS A 1 181 ? 13.206 -9.615 -3.907 1.00 66.00 181 HIS A C 1
ATOM 1482 O O . HIS A 1 181 ? 13.961 -8.872 -4.529 1.00 66.00 181 HIS A O 1
ATOM 1488 N N . ARG A 1 182 ? 13.189 -10.942 -4.100 1.00 60.75 182 ARG A N 1
ATOM 1489 C CA . ARG A 1 182 ? 14.144 -11.673 -4.962 1.00 60.75 182 ARG A CA 1
ATOM 1490 C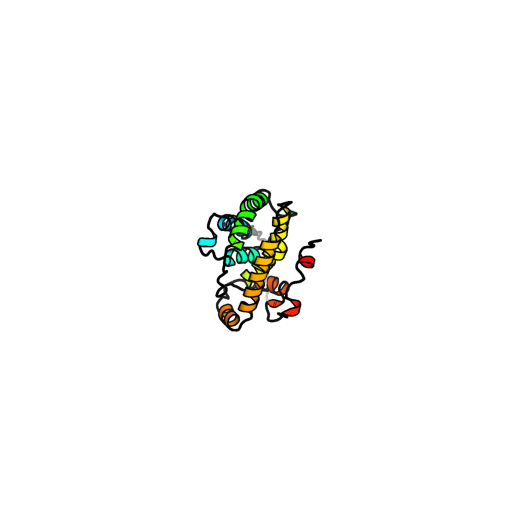 C . ARG A 1 182 ? 14.205 -11.157 -6.406 1.00 60.75 182 ARG A C 1
ATOM 1492 O O . ARG A 1 182 ? 15.252 -11.222 -7.041 1.00 60.75 182 ARG A O 1
ATOM 1499 N N . TRP A 1 183 ? 13.111 -10.574 -6.893 1.00 61.12 183 TRP A N 1
ATOM 1500 C CA . TRP A 1 183 ? 12.991 -9.983 -8.227 1.00 61.12 183 TRP A CA 1
ATOM 1501 C C . TRP A 1 183 ? 13.809 -8.688 -8.433 1.00 61.12 183 TRP A C 1
ATOM 1503 O O . TRP A 1 183 ? 13.822 -8.143 -9.535 1.00 61.12 183 TRP A O 1
ATOM 1513 N N . TRP A 1 184 ? 14.499 -8.173 -7.406 1.00 63.41 184 TRP A N 1
ATOM 1514 C CA . TRP A 1 184 ? 15.245 -6.909 -7.474 1.00 63.41 184 TRP A CA 1
ATOM 1515 C C . TRP A 1 184 ? 16.510 -6.956 -8.347 1.00 63.41 184 TRP A C 1
ATOM 1517 O O . TRP A 1 184 ? 16.796 -5.980 -9.057 1.00 63.41 184 TRP A O 1
ATOM 1527 N N . ASP A 1 185 ? 17.245 -8.072 -8.297 1.00 59.25 185 ASP A N 1
ATOM 1528 C CA . ASP A 1 185 ? 18.578 -8.263 -8.896 1.00 59.25 185 ASP A CA 1
ATOM 1529 C C . ASP A 1 185 ? 18.551 -9.262 -10.076 1.00 59.25 185 ASP A C 1
ATOM 1531 O O . ASP A 1 185 ? 19.415 -10.122 -10.198 1.00 59.25 185 ASP A O 1
ATOM 1535 N N . ASP A 1 186 ? 17.540 -9.163 -10.949 1.00 55.09 186 ASP A N 1
ATOM 1536 C CA . ASP A 1 186 ? 17.349 -10.021 -12.139 1.00 55.09 186 ASP A CA 1
ATOM 1537 C C . ASP A 1 186 ? 17.020 -11.503 -11.851 1.00 55.09 186 ASP A C 1
ATOM 1539 O O . ASP A 1 186 ? 16.968 -12.319 -12.768 1.00 55.09 186 ASP A O 1
ATOM 1543 N N . GLY A 1 187 ? 16.698 -11.847 -10.601 1.00 46.78 187 GLY A N 1
ATOM 1544 C CA . GLY A 1 187 ? 16.185 -13.164 -10.203 1.00 46.78 187 GLY A CA 1
ATOM 1545 C C . GLY A 1 187 ? 14.685 -13.370 -10.442 1.00 46.78 187 GLY A C 1
ATOM 1546 O O . GLY A 1 187 ? 14.120 -14.284 -9.854 1.00 46.78 187 GLY A O 1
ATOM 1547 N N . TYR A 1 188 ? 14.033 -12.510 -11.238 1.00 45.44 188 TYR A N 1
ATOM 1548 C CA . TYR A 1 188 ? 12.600 -12.626 -11.515 1.00 45.44 188 TYR A CA 1
ATOM 1549 C C . TYR A 1 188 ? 12.336 -13.844 -12.396 1.00 45.44 188 TYR A C 1
ATOM 1551 O O . TYR A 1 188 ? 12.607 -13.821 -13.600 1.00 45.44 188 TYR A O 1
ATOM 1559 N N . ASN A 1 189 ? 11.787 -14.892 -11.796 1.00 48.84 189 ASN A N 1
ATOM 1560 C CA . ASN A 1 189 ? 11.261 -16.026 -12.532 1.00 48.84 189 ASN A CA 1
ATOM 1561 C C . ASN A 1 189 ? 9.751 -15.831 -12.624 1.00 48.84 189 ASN A C 1
ATOM 1563 O O . ASN A 1 189 ? 9.036 -16.018 -11.643 1.00 48.84 189 ASN A O 1
ATOM 1567 N N . GLY A 1 190 ? 9.278 -15.382 -13.791 1.00 45.59 190 GLY A N 1
ATOM 1568 C CA . GLY A 1 190 ? 7.892 -14.960 -13.999 1.00 45.59 190 GLY A CA 1
ATOM 1569 C C . GLY A 1 190 ? 6.860 -15.960 -13.484 1.00 45.59 190 GLY A C 1
ATOM 1570 O O . GLY A 1 190 ? 5.864 -15.528 -12.924 1.00 45.59 190 GLY A O 1
ATOM 1571 N N . ASP A 1 191 ? 7.132 -17.260 -13.575 1.00 48.81 191 ASP A N 1
ATOM 1572 C CA . ASP A 1 191 ? 6.213 -18.310 -13.126 1.00 48.81 191 ASP A CA 1
ATOM 1573 C C . ASP A 1 191 ? 6.282 -18.594 -11.611 1.00 48.81 191 ASP A C 1
ATOM 1575 O O . ASP A 1 191 ? 5.293 -19.029 -11.028 1.00 48.81 191 ASP A O 1
ATOM 1579 N N . GLU A 1 192 ? 7.413 -18.325 -10.948 1.00 47.88 192 GLU A N 1
ATOM 1580 C CA . GLU A 1 192 ? 7.589 -18.530 -9.496 1.00 47.88 192 GLU A CA 1
ATOM 1581 C C . GLU A 1 192 ? 7.245 -17.275 -8.678 1.00 47.88 192 GLU A C 1
ATOM 1583 O O . GLU A 1 192 ? 6.823 -17.375 -7.527 1.00 47.88 192 GLU A O 1
ATOM 1588 N N . ASP A 1 193 ? 7.400 -16.093 -9.281 1.00 46.06 193 ASP A N 1
ATOM 1589 C CA . ASP A 1 193 ? 7.131 -14.788 -8.670 1.00 46.06 193 ASP A CA 1
ATOM 1590 C C . ASP A 1 193 ? 5.772 -14.196 -9.093 1.00 46.06 193 ASP A C 1
ATOM 1592 O O . ASP A 1 193 ? 5.340 -13.168 -8.547 1.00 46.06 193 ASP A O 1
ATOM 1596 N N . CYS A 1 194 ? 5.083 -14.803 -10.071 1.00 44.06 194 CYS A N 1
ATOM 1597 C CA . CYS A 1 194 ? 3.673 -14.525 -10.325 1.00 44.06 194 CYS A CA 1
ATOM 1598 C C . CYS A 1 194 ? 2.841 -15.167 -9.224 1.00 44.06 194 CYS A C 1
ATOM 1600 O O . CYS A 1 194 ? 2.395 -16.296 -9.361 1.00 44.06 194 CYS A O 1
ATOM 1602 N N . ILE A 1 195 ? 2.563 -14.375 -8.190 1.00 46.75 195 ILE A N 1
ATOM 1603 C CA . ILE A 1 195 ? 1.310 -14.450 -7.440 1.00 46.75 195 ILE A CA 1
ATOM 1604 C C . ILE A 1 195 ? 1.112 -15.849 -6.842 1.00 46.75 195 ILE A C 1
ATOM 1606 O O . ILE A 1 195 ? 0.456 -16.715 -7.429 1.00 46.75 195 ILE A O 1
ATOM 1610 N N . HIS A 1 196 ? 1.604 -16.050 -5.615 1.00 44.66 196 HIS A N 1
ATOM 1611 C CA . HIS A 1 196 ? 0.993 -17.075 -4.782 1.00 44.66 196 HIS A CA 1
ATOM 1612 C C . HIS A 1 196 ? -0.514 -16.801 -4.804 1.00 44.66 196 HIS A C 1
ATOM 1614 O O . HIS A 1 196 ? -0.960 -15.667 -4.633 1.00 44.66 196 HIS A O 1
ATOM 1620 N N . ASN A 1 197 ? -1.281 -17.819 -5.182 1.00 44.97 197 ASN A N 1
ATOM 1621 C CA . ASN A 1 197 ? -2.704 -17.720 -5.471 1.00 44.97 197 ASN A CA 1
ATOM 1622 C C . ASN A 1 197 ? -3.388 -16.846 -4.399 1.00 44.97 197 ASN A C 1
ATOM 1624 O O . ASN A 1 197 ? -3.181 -17.100 -3.215 1.00 44.97 197 ASN A O 1
ATOM 1628 N N . LEU A 1 198 ? -4.142 -15.804 -4.775 1.00 42.19 198 LEU A N 1
ATOM 1629 C CA . LEU A 1 198 ? -4.703 -14.813 -3.829 1.00 42.19 198 LEU A CA 1
ATOM 1630 C C . LEU A 1 198 ? -5.428 -15.475 -2.639 1.00 42.19 198 LEU A C 1
ATOM 1632 O O . LEU A 1 198 ? -5.402 -14.971 -1.520 1.00 42.19 198 LEU A O 1
ATOM 1636 N N . THR A 1 199 ? -6.028 -16.641 -2.874 1.00 43.84 199 THR A N 1
ATOM 1637 C CA . THR A 1 199 ? -6.675 -17.494 -1.870 1.00 43.84 199 THR A CA 1
ATOM 1638 C C . THR A 1 199 ? -5.696 -18.025 -0.809 1.00 43.84 199 THR A C 1
ATOM 1640 O O . THR A 1 199 ? -6.023 -18.05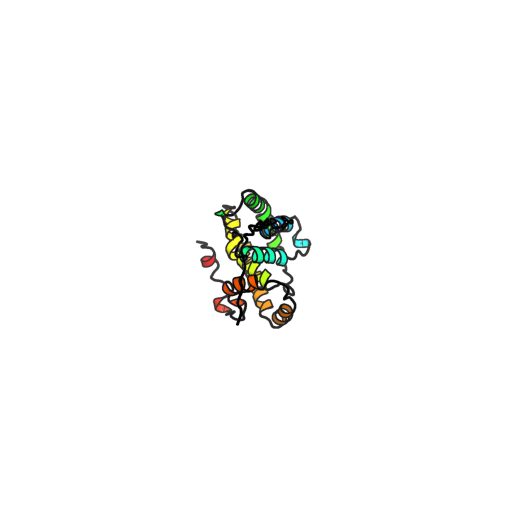3 0.375 1.00 43.84 199 THR A O 1
ATOM 1643 N N . GLN A 1 200 ? -4.476 -18.399 -1.212 1.00 41.44 200 GLN A N 1
ATOM 1644 C CA . GLN A 1 200 ? -3.379 -18.798 -0.322 1.00 41.44 200 GLN A CA 1
ATOM 1645 C C . GLN A 1 200 ? -2.737 -17.593 0.383 1.00 41.44 200 GLN A C 1
ATOM 1647 O O . GLN A 1 200 ? -2.391 -17.708 1.554 1.00 41.44 200 GLN A O 1
ATOM 1652 N N . GLU A 1 201 ? -2.602 -16.444 -0.293 1.00 46.19 201 GLU A N 1
ATOM 1653 C CA . GLU A 1 201 ? -1.994 -15.229 0.287 1.00 46.19 201 GLU A CA 1
ATOM 1654 C C . GLU A 1 201 ? -2.856 -14.579 1.380 1.00 46.19 201 GLU A C 1
ATOM 1656 O O . GLU A 1 201 ? -2.312 -13.998 2.317 1.00 46.19 201 GLU A O 1
ATOM 1661 N N . TYR A 1 202 ? -4.186 -14.682 1.288 1.00 50.41 202 TYR A N 1
ATOM 1662 C CA . TYR A 1 202 ? -5.104 -13.978 2.192 1.00 50.41 202 TYR A CA 1
ATOM 1663 C C . TYR A 1 202 ? -5.936 -14.898 3.095 1.00 50.41 202 TYR A C 1
ATOM 1665 O O . TYR A 1 202 ? -6.755 -14.396 3.865 1.00 50.41 202 TYR A O 1
ATOM 1673 N N . THR A 1 203 ? -5.733 -16.225 3.061 1.00 49.69 203 THR A N 1
ATOM 1674 C CA . THR A 1 203 ? -6.594 -17.197 3.781 1.00 49.69 203 THR A CA 1
ATOM 1675 C C . THR A 1 203 ? -8.080 -16.897 3.556 1.00 49.69 203 THR A C 1
ATOM 1677 O O . THR A 1 203 ? -8.894 -16.937 4.475 1.00 49.69 203 THR A O 1
ATOM 1680 N N . LEU A 1 204 ? -8.431 -16.533 2.322 1.00 41.78 204 LEU A N 1
ATOM 1681 C CA . LEU A 1 204 ? -9.820 -16.331 1.936 1.00 41.78 204 LEU A CA 1
ATOM 1682 C C . LEU A 1 204 ? -10.413 -17.729 1.778 1.00 41.78 204 LEU A C 1
ATOM 1684 O O . LEU A 1 204 ? -10.215 -18.375 0.754 1.00 41.78 204 LEU A O 1
ATOM 1688 N N . THR A 1 205 ? -11.030 -18.247 2.836 1.00 38.50 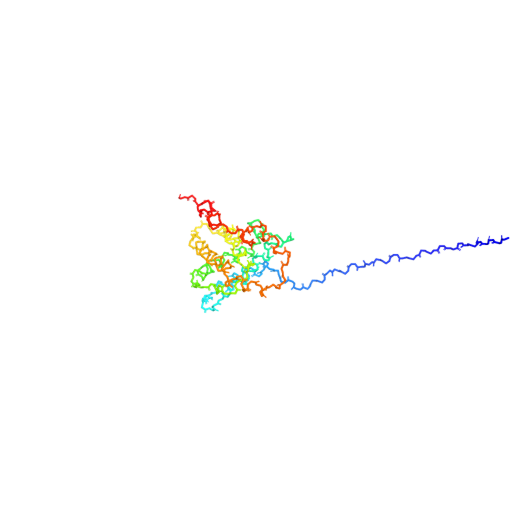205 THR A N 1
ATOM 1689 C CA . THR A 1 205 ? -11.933 -19.390 2.705 1.00 38.50 205 THR A CA 1
ATOM 1690 C C . THR A 1 205 ? -13.152 -18.929 1.919 1.00 38.50 205 THR A C 1
ATOM 1692 O O . THR A 1 205 ? -13.734 -17.907 2.286 1.00 38.50 205 THR A O 1
ATOM 1695 N N . ASP A 1 206 ? -13.465 -19.657 0.844 1.00 38.91 206 ASP A N 1
ATOM 1696 C CA . ASP A 1 206 ? -14.678 -19.485 0.031 1.00 38.91 206 ASP A CA 1
ATOM 1697 C C . ASP A 1 206 ? -15.957 -19.394 0.883 1.00 38.91 206 ASP A C 1
ATOM 1699 O O . ASP A 1 206 ? -16.051 -20.121 1.904 1.00 38.91 206 ASP A O 1
#

Foldseek 3Di:
DDDDDDDDDDDDDDDDPPPPPPPDPDPPDQLVVVLLVVLQCLLDPPSLVVLDQLLVSLLSLLCQQLDPPHDHDALVPDDPVSLVSLVVRVVSNLVSLLPRPDNPLLARAPSSLLSLVCCLQPVVVRSCVSPDDDDCVSSSVSSLVRSVVSLVCCPDPSVVVNNVVPPDDDVSSVVSSCVVDVSPPVSDPPVVPPDPDVCVSNVPDD

Sequence (206 aa):
MHSFTSGSPTNNLKKNTVMSIPPDSSNTQSFRQDIFDFLKYLAEPMAWERKIDMSTFFLCVSDHQFHPKKPRISTENLTDEEKEVIRTHLLPFSSNIMNCQAIEAYHIPKDALSGMVVYRLEILPVFCKLFNEHDWIPLIRHLSKWESRLKSYILSEDGRRNAKESRRSAHLLVEAAKVRHRWWDDGYNGDEDCIHNLTQEYTLTD

Nearest PDB structures (foldseek):
  5fb7-assembly1_C  TM=2.690E-01  e=5.269E+00  Talaromyces marneffei PM1
  6b7p-assembly1_B  TM=2.281E-01  e=9.705E+00  Legionella pneumophila
  6rd4-assembly1_M  TM=1.540E-01  e=6.358E+00  Polytomella sp. Pringsheim 198.80
  8zz0-assembly1_F  TM=1.794E-01  e=8.429E+00  Vibrio alginolyticus

pLDDT: mean 70.35, std 20.33, range [33.5, 97.19]